Protein AF-A0A662G8R6-F1 (afdb_monomer_lite)

Structure (mmCIF, N/CA/C/O backbone):
data_AF-A0A662G8R6-F1
#
_entry.id   AF-A0A662G8R6-F1
#
loop_
_atom_site.group_PDB
_atom_site.id
_atom_site.type_symbol
_atom_site.label_atom_id
_atom_site.label_alt_id
_atom_site.label_comp_id
_atom_site.label_asym_id
_atom_site.label_entity_id
_atom_site.label_seq_id
_atom_site.pdbx_PDB_ins_code
_atom_site.Cartn_x
_atom_site.Cartn_y
_atom_site.Cartn_z
_atom_site.occupancy
_atom_site.B_iso_or_equiv
_atom_site.auth_seq_id
_atom_site.auth_comp_id
_atom_site.auth_asym_id
_atom_site.auth_atom_id
_atom_site.pdbx_PDB_model_num
ATOM 1 N N . MET A 1 1 ? -18.847 -2.011 -12.318 1.00 44.62 1 MET A N 1
ATOM 2 C CA . MET A 1 1 ? -17.411 -2.370 -12.278 1.00 44.62 1 MET A CA 1
ATOM 3 C C . MET A 1 1 ? -17.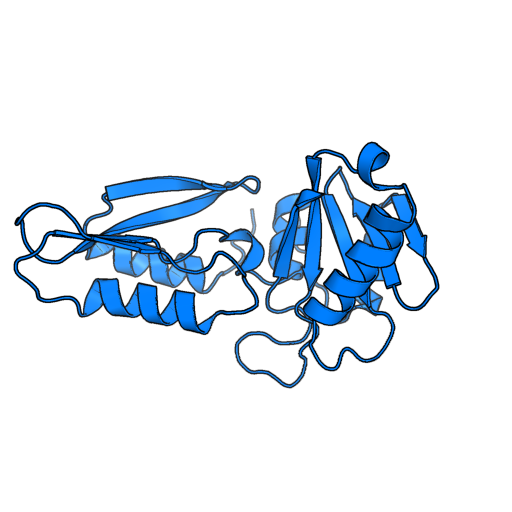310 -3.759 -11.679 1.00 44.62 1 MET A C 1
ATOM 5 O O . MET A 1 1 ? -18.047 -3.992 -10.722 1.00 44.62 1 MET A O 1
ATOM 9 N N . PRO A 1 2 ? -16.486 -4.670 -12.221 1.00 41.31 2 PRO A N 1
ATOM 10 C CA . PRO A 1 2 ? -16.250 -5.956 -11.577 1.00 41.31 2 PRO A CA 1
ATOM 11 C C . PRO A 1 2 ? -15.767 -5.682 -10.154 1.00 41.31 2 PRO A C 1
ATOM 13 O O . PRO A 1 2 ? -14.888 -4.844 -9.943 1.00 41.31 2 PRO A O 1
ATOM 16 N N . VAL A 1 3 ? -16.409 -6.306 -9.171 1.00 49.91 3 VAL A N 1
ATOM 17 C CA . VAL A 1 3 ? -15.958 -6.235 -7.785 1.00 49.91 3 VAL A CA 1
ATOM 18 C C . VAL A 1 3 ? -14.698 -7.081 -7.728 1.00 49.91 3 VAL A C 1
ATOM 20 O O . VAL A 1 3 ? -14.778 -8.301 -7.656 1.00 49.91 3 VAL A O 1
ATOM 23 N N . LEU A 1 4 ? -13.539 -6.437 -7.833 1.00 56.97 4 LEU A N 1
ATOM 24 C CA . LEU A 1 4 ? -12.289 -7.086 -7.476 1.00 56.97 4 LEU A CA 1
ATOM 25 C C . LEU A 1 4 ? -12.387 -7.443 -5.996 1.00 56.97 4 LEU A C 1
ATOM 27 O O . LEU A 1 4 ? -12.559 -6.579 -5.130 1.00 56.97 4 LEU A O 1
ATOM 31 N N . ASP A 1 5 ? -12.384 -8.741 -5.745 1.00 73.06 5 ASP A N 1
ATOM 32 C CA . ASP A 1 5 ? -12.736 -9.324 -4.468 1.00 73.06 5 ASP A CA 1
ATOM 33 C C . ASP A 1 5 ? -11.519 -9.287 -3.534 1.00 73.06 5 ASP A C 1
ATOM 35 O O . ASP A 1 5 ? -10.772 -10.251 -3.421 1.00 73.06 5 ASP A O 1
ATOM 39 N N . SER A 1 6 ? -11.274 -8.137 -2.902 1.00 83.69 6 SER A N 1
ATOM 40 C CA . SER A 1 6 ? -10.156 -7.973 -1.966 1.00 83.69 6 SER A CA 1
ATOM 41 C C . SER A 1 6 ? -10.498 -8.525 -0.584 1.00 83.69 6 SER A C 1
ATOM 43 O O . SER A 1 6 ? -11.502 -8.145 0.029 1.00 83.69 6 SER A O 1
ATOM 45 N N . GLU A 1 7 ? -9.611 -9.371 -0.062 1.00 88.19 7 GLU A N 1
ATOM 46 C CA . GLU A 1 7 ? -9.610 -9.836 1.327 1.00 88.19 7 GLU A CA 1
ATOM 47 C C . GLU A 1 7 ? -9.753 -8.678 2.319 1.00 88.19 7 GLU A C 1
ATOM 49 O O . GLU A 1 7 ? -10.586 -8.732 3.224 1.00 88.19 7 GLU A O 1
ATOM 54 N N . TYR A 1 8 ? -9.009 -7.590 2.106 1.00 89.62 8 TYR A N 1
ATOM 55 C CA . TYR A 1 8 ? -9.037 -6.429 2.986 1.00 89.62 8 TYR A CA 1
ATOM 56 C C . TYR A 1 8 ? -10.444 -5.819 3.075 1.00 89.62 8 TYR A C 1
ATOM 58 O O . TYR A 1 8 ? -10.932 -5.545 4.172 1.00 89.62 8 TYR A O 1
ATOM 66 N N . PHE A 1 9 ? -11.163 -5.683 1.952 1.00 91.06 9 PHE A N 1
ATOM 67 C CA . PHE A 1 9 ? -12.537 -5.158 1.986 1.00 91.06 9 PHE A CA 1
ATOM 68 C C . PHE A 1 9 ? -13.541 -6.120 2.582 1.00 91.06 9 PHE A C 1
ATOM 70 O O . PHE A 1 9 ? -14.472 -5.663 3.249 1.00 91.06 9 PHE A O 1
ATOM 77 N N . LYS A 1 10 ? -13.375 -7.428 2.372 1.00 92.31 10 LYS A N 1
ATOM 78 C CA . LYS A 1 10 ? -14.211 -8.421 3.054 1.00 92.31 10 LYS A CA 1
ATOM 79 C C . LYS A 1 10 ? -14.071 -8.271 4.563 1.00 92.31 10 LYS A C 1
ATOM 81 O O . LYS A 1 10 ? -15.087 -8.174 5.251 1.00 92.31 10 LYS A O 1
ATOM 86 N N . THR A 1 11 ? -12.838 -8.174 5.051 1.00 93.25 11 THR A N 1
ATOM 87 C CA . THR A 1 11 ? -12.548 -8.030 6.478 1.00 93.25 11 THR A CA 1
ATOM 88 C C . THR A 1 11 ? -13.092 -6.718 7.028 1.00 93.25 11 THR A C 1
ATOM 90 O O . THR A 1 11 ? -13.851 -6.742 7.998 1.00 93.25 11 THR A O 1
ATOM 93 N N . LEU A 1 12 ? -12.828 -5.584 6.369 1.00 94.25 12 LEU A N 1
ATOM 94 C CA . LEU A 1 12 ? -13.396 -4.295 6.777 1.00 94.25 12 LEU A CA 1
ATOM 95 C C . LEU A 1 12 ? -14.926 -4.344 6.833 1.00 94.25 12 LEU A C 1
ATOM 97 O O . LEU A 1 12 ? -15.516 -3.959 7.836 1.00 94.25 12 LEU A O 1
ATOM 101 N N . LYS A 1 13 ? -15.589 -4.900 5.815 1.00 93.62 13 LYS A N 1
ATOM 102 C CA . LYS A 1 13 ? -17.056 -5.011 5.777 1.00 93.62 13 LYS A CA 1
ATOM 103 C C . LYS A 1 13 ? -17.624 -5.835 6.935 1.00 93.62 13 LYS A C 1
ATOM 105 O O . LYS A 1 13 ? -18.759 -5.597 7.348 1.00 93.62 13 LYS A O 1
ATOM 110 N N . VAL A 1 14 ? -16.887 -6.827 7.433 1.00 94.62 14 VAL A N 1
ATOM 111 C CA . VAL A 1 14 ? -17.286 -7.607 8.613 1.00 94.62 14 VAL A CA 1
ATOM 112 C C . VAL A 1 14 ? -17.068 -6.799 9.889 1.00 94.62 14 VAL A C 1
ATOM 114 O O . VAL A 1 14 ? -17.982 -6.725 10.712 1.00 94.62 14 VAL A O 1
ATOM 117 N N . LEU A 1 15 ? -15.904 -6.166 10.041 1.00 95.44 15 LEU A N 1
ATOM 118 C CA . LEU A 1 15 ? -15.570 -5.389 11.234 1.00 95.44 15 LEU A CA 1
ATOM 119 C C . LEU A 1 15 ? -16.477 -4.167 11.395 1.00 95.44 15 LEU A C 1
ATOM 121 O O . LEU A 1 15 ? -16.995 -3.931 12.478 1.00 95.44 15 LEU A O 1
ATOM 125 N N . GLU A 1 16 ? -16.766 -3.440 10.319 1.00 95.44 16 GLU A N 1
ATOM 126 C CA . GLU A 1 16 ? -17.618 -2.241 10.336 1.00 95.44 16 GLU A CA 1
ATOM 127 C C . GLU A 1 16 ? -19.063 -2.519 10.771 1.00 95.44 16 GLU A C 1
ATOM 129 O O . GLU A 1 16 ? -19.757 -1.619 11.236 1.00 95.44 16 GLU A O 1
ATOM 134 N N . LYS A 1 17 ? -19.531 -3.766 10.650 1.00 95.06 17 LYS A N 1
ATOM 135 C CA . LYS A 1 17 ? -20.853 -4.172 11.152 1.00 95.06 17 LYS A CA 1
ATOM 136 C C . LYS A 1 17 ? -20.878 -4.404 12.660 1.00 95.06 17 LYS A C 1
ATOM 138 O O . LYS A 1 17 ? -21.960 -4.458 13.236 1.00 95.06 17 LYS A O 1
ATOM 143 N N . ARG A 1 18 ? -19.717 -4.640 13.271 1.00 94.06 18 ARG A N 1
ATOM 144 C CA . ARG A 1 18 ? -19.582 -5.101 14.661 1.00 94.06 18 ARG A CA 1
ATOM 145 C C . ARG A 1 18 ? -18.904 -4.077 15.562 1.00 94.06 18 ARG A C 1
ATOM 147 O O . ARG A 1 18 ? -19.226 -4.006 16.741 1.00 94.06 18 ARG A O 1
ATOM 154 N N . TYR A 1 19 ? -17.993 -3.286 15.009 1.00 95.25 19 TYR A N 1
ATOM 155 C CA . TYR A 1 19 ? -17.140 -2.364 15.742 1.00 95.25 19 TYR A CA 1
ATOM 156 C C . TYR A 1 19 ? -17.374 -0.929 15.286 1.00 95.25 19 TYR A C 1
ATOM 158 O O . TYR A 1 19 ? -17.710 -0.658 14.131 1.00 95.25 19 TYR A O 1
ATOM 166 N N . ARG A 1 20 ? -17.181 0.015 16.209 1.00 96.00 20 ARG A N 1
ATOM 167 C CA . ARG A 1 20 ? -17.370 1.438 15.937 1.00 96.00 20 ARG A CA 1
ATOM 168 C C . ARG A 1 20 ? -16.267 1.947 15.013 1.00 96.00 20 ARG A C 1
ATOM 170 O O . ARG A 1 20 ? -15.098 1.973 15.389 1.00 96.00 20 ARG A O 1
ATOM 177 N N . VAL A 1 21 ? -16.660 2.433 13.842 1.00 97.88 21 VAL A N 1
ATOM 178 C CA . VAL A 1 21 ? -15.791 3.226 12.969 1.00 97.88 21 VAL A CA 1
ATOM 179 C C . VAL A 1 21 ? -15.720 4.645 13.519 1.00 97.88 21 VAL A C 1
ATOM 181 O O . VAL A 1 21 ? -16.748 5.302 13.668 1.00 97.88 21 VAL A O 1
ATOM 184 N N . GLU A 1 22 ? -14.516 5.114 13.829 1.00 97.50 22 GLU A N 1
ATOM 185 C CA . GLU A 1 22 ? -14.296 6.496 14.256 1.00 97.50 22 GLU A CA 1
ATOM 186 C C . GLU A 1 22 ? -14.073 7.418 13.060 1.00 97.50 22 GLU A C 1
ATOM 188 O O . GLU A 1 22 ? -14.597 8.528 13.020 1.00 97.50 22 GLU A O 1
ATOM 193 N N . LYS A 1 23 ? -13.304 6.957 12.069 1.00 97.31 23 LYS A N 1
ATOM 194 C CA . LYS A 1 23 ? -13.002 7.736 10.869 1.00 97.31 23 LYS A CA 1
ATOM 195 C C . LYS A 1 23 ? -12.916 6.840 9.643 1.00 97.31 23 LYS A C 1
ATOM 197 O O . LYS A 1 23 ? -12.428 5.712 9.723 1.00 97.31 23 LYS A O 1
ATOM 202 N N . ARG A 1 24 ? -13.376 7.368 8.508 1.00 96.75 24 ARG A N 1
ATOM 203 C CA . ARG A 1 24 ? -13.265 6.744 7.192 1.00 96.75 24 ARG A CA 1
ATOM 204 C C . ARG A 1 24 ? -12.825 7.788 6.180 1.00 96.75 24 ARG A C 1
ATOM 206 O O . ARG A 1 24 ? -13.565 8.722 5.907 1.00 96.75 24 ARG A O 1
ATOM 213 N N . GLU A 1 25 ? -11.660 7.571 5.602 1.00 97.12 25 GLU A N 1
ATOM 214 C CA . GLU A 1 25 ? -11.114 8.374 4.514 1.00 97.12 25 GLU A CA 1
ATOM 215 C C . GLU A 1 25 ? -10.814 7.484 3.312 1.00 97.12 25 GLU A C 1
ATOM 217 O O . GLU A 1 25 ? -11.118 6.285 3.308 1.00 97.12 25 GLU A O 1
ATOM 222 N N . LYS A 1 26 ? -10.237 8.075 2.271 1.00 96.88 26 LYS A N 1
ATOM 223 C CA . LYS A 1 26 ? -9.749 7.356 1.100 1.00 96.88 26 LYS A CA 1
ATOM 224 C C . LYS A 1 26 ? -8.298 7.724 0.830 1.00 96.88 26 LYS A C 1
ATOM 226 O O . LYS A 1 26 ? -7.912 8.871 1.039 1.00 96.88 26 LYS A O 1
ATOM 231 N N . ASP A 1 27 ? -7.526 6.761 0.346 1.00 95.69 27 ASP A N 1
ATOM 232 C CA . ASP A 1 27 ? -6.223 7.032 -0.247 1.00 95.69 27 ASP A CA 1
ATOM 233 C C . ASP A 1 27 ? -6.361 7.617 -1.665 1.00 95.69 27 ASP A C 1
ATOM 235 O O . ASP A 1 27 ? -7.463 7.843 -2.180 1.00 95.69 27 ASP A O 1
ATOM 239 N N . TRP A 1 28 ? -5.220 7.848 -2.309 1.00 95.31 28 TRP A N 1
ATOM 240 C CA . TRP A 1 28 ? -5.121 8.430 -3.646 1.00 95.31 28 TRP A CA 1
ATOM 241 C C . TRP A 1 28 ? -5.791 7.583 -4.748 1.00 95.31 28 TRP A C 1
ATOM 243 O O . TRP A 1 28 ? -6.209 8.133 -5.766 1.00 95.31 28 TRP A O 1
ATOM 253 N N . LEU A 1 29 ? -5.950 6.267 -4.548 1.00 95.19 29 LEU A N 1
ATOM 254 C CA . LEU A 1 29 ? -6.635 5.353 -5.474 1.00 95.19 29 LEU A CA 1
ATOM 255 C C . LEU A 1 29 ? -8.115 5.132 -5.090 1.00 95.19 29 LEU A C 1
ATOM 257 O O . LEU A 1 29 ? -8.852 4.335 -5.696 1.00 95.19 29 LEU A O 1
ATOM 261 N N . GLY A 1 30 ? -8.588 5.859 -4.078 1.00 95.19 30 GLY A N 1
ATOM 262 C CA . GLY A 1 30 ? -9.951 5.782 -3.577 1.00 95.19 30 GLY A CA 1
ATOM 263 C C . GLY A 1 30 ? -10.214 4.557 -2.698 1.00 95.19 30 GLY A C 1
ATOM 264 O O . GLY A 1 30 ? -11.381 4.178 -2.541 1.00 95.19 30 GLY A O 1
ATOM 265 N N . LEU A 1 31 ? -9.176 3.898 -2.179 1.00 94.75 31 LEU A N 1
ATOM 266 C CA . LEU A 1 31 ? -9.296 2.768 -1.259 1.00 94.75 31 LEU A CA 1
ATOM 267 C C . LEU A 1 31 ? -9.483 3.276 0.179 1.00 94.75 31 LEU A C 1
ATOM 269 O O . LEU A 1 31 ? -8.874 4.269 0.566 1.00 94.75 31 LEU A O 1
ATOM 273 N N . PRO A 1 32 ? -10.358 2.642 0.977 1.00 95.56 32 PRO A N 1
ATOM 274 C CA . PRO A 1 32 ? -10.712 3.118 2.304 1.00 95.56 32 PRO A CA 1
ATOM 275 C C . PRO A 1 32 ? -9.546 3.031 3.294 1.00 95.56 32 PRO A C 1
ATOM 277 O O . PRO A 1 32 ? -8.959 1.969 3.483 1.00 95.56 32 PRO A O 1
ATOM 280 N N . ILE A 1 33 ? -9.309 4.140 3.990 1.00 97.31 33 ILE A N 1
ATOM 281 C CA . ILE A 1 33 ? -8.489 4.228 5.199 1.00 97.31 33 ILE A CA 1
ATOM 282 C C . ILE A 1 33 ? -9.463 4.303 6.376 1.00 97.31 33 ILE A C 1
ATOM 284 O O . ILE A 1 33 ? -10.252 5.248 6.467 1.00 97.31 33 ILE A O 1
ATOM 288 N N . VAL A 1 34 ? -9.459 3.295 7.250 1.00 97.88 34 VAL A N 1
ATOM 289 C CA . VAL A 1 34 ? -10.473 3.144 8.308 1.00 97.88 34 VAL A CA 1
ATOM 290 C C . VAL A 1 34 ? -9.817 3.094 9.679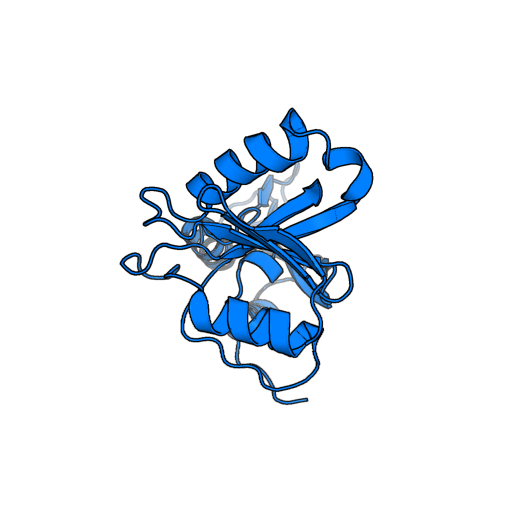 1.00 97.88 34 VAL A C 1
ATOM 292 O O . VAL A 1 34 ? -8.940 2.269 9.918 1.00 97.88 34 VAL A O 1
ATOM 295 N N . THR A 1 35 ? -10.296 3.936 10.593 1.00 98.38 35 THR A N 1
ATOM 296 C CA . THR A 1 35 ? -9.929 3.890 12.010 1.00 98.38 35 THR A CA 1
ATOM 297 C C . THR A 1 35 ? -11.101 3.355 12.819 1.00 98.38 35 THR A C 1
ATOM 299 O O . THR A 1 35 ? -12.195 3.924 12.785 1.00 98.38 35 THR A O 1
ATOM 302 N N . PHE A 1 36 ? -10.867 2.296 13.585 1.00 98.38 36 PHE A N 1
ATOM 303 C CA . PHE A 1 36 ? -11.824 1.744 14.540 1.00 98.38 36 PHE A CA 1
ATOM 304 C C . PHE A 1 36 ? -11.572 2.309 15.935 1.00 98.38 36 PHE A C 1
ATOM 306 O O . PHE A 1 36 ? -10.425 2.538 16.319 1.00 98.38 36 PHE A O 1
ATOM 313 N N . ARG A 1 37 ? -12.639 2.504 16.707 1.00 97.19 37 ARG A N 1
ATOM 314 C CA . ARG A 1 37 ? -12.567 2.789 18.141 1.00 97.19 37 ARG A CA 1
ATOM 315 C C . ARG A 1 37 ? -12.893 1.521 18.924 1.00 97.19 37 ARG A C 1
ATOM 317 O O . ARG A 1 37 ? -13.971 0.955 18.748 1.00 97.19 37 ARG A O 1
ATOM 324 N N . THR A 1 38 ? -11.988 1.136 19.815 1.00 95.69 38 THR A N 1
ATOM 325 C CA . THR A 1 38 ? -12.101 -0.017 20.717 1.00 95.69 38 THR A CA 1
ATOM 326 C C . THR A 1 38 ? -11.637 0.352 22.139 1.00 95.69 38 THR A C 1
ATOM 328 O O . THR A 1 38 ? -11.290 1.513 22.400 1.00 95.69 38 THR A O 1
ATOM 331 N N . GLY A 1 39 ? -11.682 -0.603 23.069 1.00 95.31 39 GLY A N 1
ATOM 332 C CA . GLY A 1 39 ? -11.447 -0.381 24.497 1.00 95.31 39 GLY A CA 1
ATOM 333 C C . GLY A 1 39 ? -12.531 0.480 25.155 1.00 95.31 39 GLY A C 1
ATOM 334 O O . GLY A 1 39 ? -13.666 0.582 24.677 1.00 95.31 39 GLY A O 1
ATOM 335 N N . GLY A 1 40 ? -12.181 1.112 26.271 1.00 96.12 40 GLY A N 1
ATOM 336 C CA . GLY A 1 40 ? -13.101 1.881 27.096 1.00 96.12 40 GLY A CA 1
ATOM 337 C C . GLY A 1 40 ? -13.176 3.368 26.739 1.00 96.12 40 GLY A C 1
ATOM 338 O O . GLY A 1 40 ? -13.328 3.788 25.582 1.00 96.12 40 GLY A O 1
ATOM 339 N N . ARG A 1 41 ? -13.187 4.207 27.776 1.00 96.62 41 ARG A N 1
ATOM 340 C CA . ARG A 1 41 ? -13.444 5.652 27.664 1.00 96.62 41 ARG A CA 1
ATOM 341 C C . ARG A 1 41 ? -12.380 6.518 28.321 1.00 96.62 41 ARG A C 1
ATOM 343 O O . ARG A 1 41 ? -12.482 7.732 28.164 1.00 96.62 41 ARG A O 1
ATOM 350 N N . GLU A 1 42 ? -11.396 5.940 29.010 1.00 98.25 42 GLU A N 1
ATOM 351 C CA . GLU A 1 42 ? -10.372 6.751 29.666 1.00 98.25 42 GLU A CA 1
ATOM 352 C C . GLU A 1 42 ? -9.505 7.504 28.657 1.00 98.25 42 GLU A C 1
ATOM 354 O O . GLU A 1 42 ? -9.226 7.017 27.556 1.00 98.25 42 GLU A O 1
ATOM 359 N N . GLU A 1 43 ? -9.052 8.676 29.089 1.00 97.69 43 GLU A N 1
ATOM 360 C CA . GLU A 1 43 ? -8.136 9.558 28.375 1.00 97.69 43 GLU A CA 1
ATOM 361 C C . GLU A 1 43 ? -6.735 9.529 29.020 1.00 97.69 43 GLU A C 1
ATOM 363 O O . GLU A 1 43 ? -6.606 9.173 30.195 1.00 97.69 43 GLU A O 1
ATOM 368 N N . PRO A 1 44 ? -5.676 9.942 28.298 1.00 97.06 44 PRO A N 1
ATOM 369 C CA . PRO A 1 44 ? -5.652 10.232 26.857 1.00 97.06 44 PRO A CA 1
ATOM 370 C C . PRO A 1 44 ? -5.798 8.954 26.018 1.00 97.06 44 PRO A C 1
ATOM 372 O O . PRO A 1 44 ? -5.498 7.872 26.525 1.00 97.06 44 PRO A O 1
ATOM 375 N N . PRO A 1 45 ? -6.224 9.037 24.747 1.00 97.88 45 PRO A N 1
ATOM 376 C CA . PRO A 1 45 ? -6.415 7.852 23.931 1.00 97.88 45 PRO A CA 1
ATOM 377 C C . PRO A 1 45 ? -5.075 7.323 23.409 1.00 97.88 45 PRO A C 1
ATOM 379 O O . PRO A 1 45 ? -4.112 8.074 23.255 1.00 97.88 45 PRO A O 1
ATOM 382 N N . VAL A 1 46 ? -5.035 6.036 23.066 1.00 98.00 46 VAL A N 1
ATOM 383 C CA . VAL A 1 46 ? -3.894 5.409 22.381 1.00 98.00 46 VAL A CA 1
ATOM 384 C C . VAL A 1 46 ? -4.243 5.192 20.913 1.00 98.00 46 VAL A C 1
ATOM 386 O O . VAL A 1 46 ? -5.309 4.665 20.608 1.00 98.00 46 VAL A O 1
ATOM 389 N N . LEU A 1 47 ? -3.348 5.574 19.999 1.00 97.88 47 LEU A N 1
ATOM 390 C CA . LEU A 1 47 ? -3.453 5.243 18.577 1.00 97.88 47 LEU A CA 1
ATOM 391 C C . LEU A 1 47 ? -2.469 4.123 18.235 1.00 97.88 47 LEU A C 1
ATOM 393 O O . LEU A 1 47 ? -1.263 4.282 18.407 1.00 97.88 47 LEU A O 1
ATOM 397 N N . ILE A 1 48 ? -2.988 3.028 17.689 1.00 98.00 48 ILE A N 1
ATOM 398 C CA . ILE A 1 48 ? -2.209 1.946 17.090 1.00 98.00 48 ILE A CA 1
ATOM 399 C C . ILE A 1 48 ? -2.408 2.030 15.580 1.00 98.00 48 ILE A C 1
ATOM 401 O O . ILE A 1 48 ? -3.525 1.878 15.086 1.00 98.00 48 ILE A O 1
ATOM 405 N N . ALA A 1 49 ? -1.332 2.293 14.842 1.00 97.69 49 ALA A N 1
ATOM 406 C CA . ALA A 1 49 ? -1.365 2.406 13.389 1.00 97.69 49 ALA A CA 1
ATOM 407 C C . ALA A 1 49 ? -0.409 1.401 12.743 1.00 97.69 49 ALA A C 1
ATOM 409 O O . ALA A 1 49 ? 0.747 1.292 13.149 1.00 97.69 49 ALA A O 1
ATOM 410 N N . ALA A 1 50 ? -0.881 0.712 11.708 1.00 97.94 50 ALA A N 1
ATOM 411 C CA . ALA A 1 50 ? -0.122 -0.291 10.969 1.00 97.94 50 ALA A CA 1
ATOM 412 C C . ALA A 1 50 ? -0.232 -0.084 9.448 1.00 97.94 50 ALA A C 1
ATOM 414 O O . ALA A 1 50 ? -0.861 0.867 8.974 1.00 97.94 50 ALA A O 1
ATOM 415 N N . GLY A 1 51 ? 0.460 -0.931 8.682 1.00 96.25 51 GLY A N 1
ATOM 416 C CA . GLY A 1 51 ? 0.346 -0.982 7.223 1.00 96.25 51 GLY A CA 1
ATOM 417 C C . GLY A 1 51 ? 0.729 0.309 6.511 1.00 96.25 51 GLY A C 1
ATOM 418 O O . GLY A 1 51 ? -0.017 0.752 5.647 1.00 96.25 51 GLY A O 1
ATOM 419 N N . ALA A 1 52 ? 1.834 0.955 6.899 1.00 95.31 52 ALA A N 1
ATOM 420 C CA . ALA A 1 52 ? 2.448 1.976 6.034 1.00 95.31 52 ALA A CA 1
ATOM 421 C C . ALA A 1 52 ? 3.217 1.357 4.867 1.00 95.31 52 ALA A C 1
ATOM 423 O O . ALA A 1 52 ? 3.428 2.021 3.861 1.00 95.31 52 ALA A O 1
ATOM 424 N N . VAL A 1 53 ? 3.636 0.103 5.025 1.00 94.12 53 VAL A N 1
ATOM 425 C CA . VAL A 1 53 ? 4.364 -0.662 4.025 1.00 94.12 53 VAL A CA 1
ATOM 426 C C . VAL A 1 53 ? 3.545 -1.913 3.733 1.00 94.12 53 VAL A C 1
ATOM 428 O O . VAL A 1 53 ? 3.322 -2.737 4.619 1.00 94.12 53 VAL A O 1
ATOM 431 N N . GLY A 1 54 ? 3.058 -2.044 2.499 1.00 92.44 54 GLY A N 1
ATOM 432 C CA . GLY A 1 54 ? 2.190 -3.154 2.105 1.00 92.44 54 GLY A CA 1
ATOM 433 C C . GLY A 1 54 ? 2.874 -4.519 2.138 1.00 92.44 54 GLY A C 1
ATOM 434 O O . GLY A 1 54 ? 2.214 -5.533 2.366 1.00 92.44 54 GLY A O 1
ATOM 435 N N . THR A 1 55 ? 4.199 -4.549 1.975 1.00 94.00 55 THR A N 1
ATOM 436 C CA . THR A 1 55 ? 5.024 -5.767 2.023 1.00 94.00 55 THR A CA 1
ATOM 437 C C . THR A 1 55 ? 5.237 -6.309 3.440 1.00 94.00 55 THR A C 1
ATOM 439 O O . THR A 1 55 ? 5.837 -7.367 3.596 1.00 94.00 55 THR A O 1
ATOM 442 N N . GLU A 1 56 ? 4.716 -5.632 4.469 1.00 93.88 56 GLU A N 1
ATOM 443 C CA . GLU A 1 56 ? 4.751 -6.057 5.875 1.00 93.88 56 GLU A CA 1
ATOM 444 C C . GLU A 1 56 ? 3.332 -6.390 6.388 1.00 93.88 56 GLU A C 1
ATOM 446 O O . GLU A 1 56 ? 2.801 -5.735 7.296 1.00 93.88 56 GLU A O 1
ATOM 451 N N . PRO A 1 57 ? 2.658 -7.411 5.822 1.00 93.94 57 PRO A N 1
ATOM 452 C CA . PRO A 1 57 ? 1.235 -7.634 6.060 1.00 93.94 57 PRO A CA 1
ATOM 453 C C . PRO A 1 57 ? 0.914 -8.062 7.497 1.00 93.94 57 PRO A C 1
ATOM 455 O O . PRO A 1 57 ? -0.196 -7.827 7.973 1.00 93.94 57 PRO A O 1
ATOM 458 N N . ALA A 1 58 ? 1.882 -8.639 8.218 1.00 94.81 58 ALA A N 1
ATOM 459 C CA . ALA A 1 58 ? 1.712 -9.083 9.600 1.00 94.81 58 ALA A CA 1
ATOM 460 C C . ALA A 1 58 ? 1.216 -7.958 10.524 1.00 94.81 58 ALA A C 1
ATOM 462 O O . ALA A 1 58 ? 0.343 -8.189 11.359 1.00 94.81 58 ALA A O 1
ATOM 463 N N . GLY A 1 59 ? 1.708 -6.727 10.338 1.00 95.75 59 GLY A N 1
ATOM 464 C CA . GLY A 1 59 ? 1.256 -5.577 11.121 1.00 95.75 59 GLY A CA 1
ATOM 465 C C . GLY A 1 59 ? -0.206 -5.217 10.850 1.00 95.75 59 GLY A C 1
ATOM 466 O O . GLY A 1 59 ? -0.937 -4.874 11.778 1.00 95.75 59 GLY A O 1
ATOM 467 N N . VAL A 1 60 ? -0.653 -5.334 9.595 1.00 96.31 60 VAL A N 1
ATOM 468 C CA . VAL A 1 60 ? -2.052 -5.086 9.211 1.00 96.31 60 VAL A CA 1
ATOM 469 C C . VAL A 1 60 ? -2.964 -6.119 9.860 1.00 96.31 60 VAL A C 1
ATOM 471 O O . VAL A 1 60 ? -3.961 -5.752 10.478 1.00 96.31 60 VAL A O 1
ATOM 474 N N . TYR A 1 61 ? -2.604 -7.401 9.781 1.00 95.56 61 TYR A N 1
ATOM 475 C CA . TYR A 1 61 ? -3.380 -8.477 10.397 1.00 95.56 61 TYR A CA 1
ATOM 476 C C . TYR A 1 61 ? -3.425 -8.372 11.920 1.00 95.56 61 TYR A C 1
ATOM 478 O O . TYR A 1 61 ? -4.505 -8.470 12.495 1.00 95.56 61 TYR A O 1
ATOM 486 N N . ALA A 1 62 ? -2.296 -8.081 12.570 1.00 96.56 62 ALA A N 1
ATOM 487 C CA . ALA A 1 62 ? -2.258 -7.853 14.012 1.00 96.56 62 ALA A CA 1
ATOM 488 C C . ALA A 1 62 ? -3.153 -6.673 14.423 1.00 96.56 62 ALA A C 1
ATOM 490 O O . ALA A 1 62 ? -3.887 -6.764 15.402 1.00 96.56 62 ALA A O 1
ATOM 491 N N . ALA A 1 63 ? -3.154 -5.580 13.657 1.00 97.44 63 ALA A N 1
ATOM 492 C CA . ALA A 1 63 ? -4.040 -4.453 13.923 1.00 97.44 63 ALA A CA 1
ATOM 493 C C . ALA A 1 63 ? -5.522 -4.809 13.711 1.00 97.44 63 ALA A C 1
ATOM 495 O O . ALA A 1 63 ? -6.361 -4.412 14.515 1.00 97.44 63 ALA A O 1
ATOM 496 N N . LEU A 1 64 ? -5.866 -5.581 12.676 1.00 96.38 64 LEU A N 1
ATOM 497 C CA . LEU A 1 64 ? -7.234 -6.082 12.483 1.00 96.38 64 LEU A CA 1
ATOM 498 C C . LEU A 1 64 ? -7.674 -6.987 13.645 1.00 96.38 64 LEU A C 1
ATOM 500 O O . LEU A 1 64 ? -8.807 -6.864 14.106 1.00 96.38 64 LEU A O 1
ATOM 504 N N . GLU A 1 65 ? -6.779 -7.831 14.161 1.00 96.06 65 GLU A N 1
ATOM 505 C CA . GLU A 1 65 ? -7.033 -8.675 15.335 1.00 96.06 65 GLU A CA 1
ATOM 506 C C . GLU A 1 65 ? -7.249 -7.841 16.604 1.00 96.06 65 GLU A C 1
ATOM 508 O O . GLU A 1 65 ? -8.192 -8.080 17.359 1.00 96.06 65 GLU A O 1
ATOM 513 N N . LEU A 1 66 ? -6.445 -6.793 16.810 1.00 96.38 66 LEU A N 1
ATOM 514 C CA . LEU A 1 66 ? -6.591 -5.883 17.950 1.00 96.38 66 LEU A CA 1
ATOM 515 C C . LEU A 1 66 ? -7.965 -5.207 17.993 1.00 96.38 66 LEU A C 1
ATOM 517 O O . LEU A 1 66 ? -8.506 -5.000 19.077 1.00 96.38 66 LEU A O 1
ATOM 521 N N . VAL A 1 67 ? -8.577 -4.904 16.843 1.00 96.88 67 VAL A N 1
ATOM 522 C CA . VAL A 1 67 ? -9.958 -4.383 16.814 1.00 96.88 67 VAL A CA 1
ATOM 523 C C . VAL A 1 67 ? -10.920 -5.335 17.529 1.00 96.88 67 VAL A C 1
ATOM 525 O O . VAL A 1 67 ? -11.847 -4.872 18.193 1.00 96.88 67 VAL A O 1
ATOM 528 N N . MET A 1 68 ? -10.690 -6.645 17.419 1.00 94.75 68 MET A N 1
ATOM 529 C CA . MET A 1 68 ? -11.566 -7.681 17.960 1.00 94.75 68 MET A CA 1
ATOM 530 C C . MET A 1 68 ? -11.263 -8.051 19.411 1.00 94.75 68 MET A C 1
ATOM 532 O O . MET A 1 68 ? -12.186 -8.440 20.123 1.00 94.75 68 MET A O 1
ATOM 536 N N . GLN A 1 69 ? -10.000 -7.946 19.829 1.00 94.94 69 GLN A N 1
ATOM 537 C CA . GLN A 1 69 ? -9.527 -8.497 21.103 1.00 94.94 69 GLN A CA 1
ATOM 538 C C . GLN A 1 69 ? -9.235 -7.463 22.196 1.00 94.94 69 GLN A C 1
ATOM 540 O O . GLN A 1 69 ? -9.085 -7.848 23.353 1.00 94.94 69 GLN A O 1
ATOM 545 N N . VAL A 1 70 ? -9.104 -6.173 21.867 1.00 93.50 70 VAL A N 1
ATOM 546 C CA . VAL A 1 70 ? -8.740 -5.160 22.872 1.00 93.50 70 VAL A CA 1
ATOM 547 C C . VAL A 1 70 ? -9.844 -5.011 23.924 1.00 93.50 70 VAL A C 1
ATOM 549 O O . VAL A 1 70 ? -10.929 -4.509 23.633 1.00 93.50 70 VAL A O 1
ATOM 552 N N . ASP A 1 71 ? -9.507 -5.377 25.159 1.00 93.81 71 ASP A N 1
ATOM 553 C CA . ASP A 1 71 ? -10.336 -5.224 26.355 1.00 93.81 71 ASP A CA 1
ATOM 554 C C . ASP A 1 71 ? -9.543 -4.481 27.441 1.00 93.81 71 ASP A C 1
ATOM 556 O O . ASP A 1 71 ? -8.804 -5.066 28.230 1.00 93.81 71 ASP A O 1
ATOM 560 N N . VAL A 1 72 ? -9.613 -3.149 27.401 1.00 96.50 72 VAL A N 1
ATOM 561 C CA . VAL A 1 72 ? -8.936 -2.243 28.341 1.00 96.50 72 VAL A CA 1
ATOM 562 C C . VAL A 1 72 ? -9.833 -1.040 28.630 1.00 96.50 72 VAL A C 1
ATOM 564 O O . VAL A 1 72 ? -10.593 -0.614 27.762 1.00 96.50 72 VAL A O 1
ATOM 567 N N . GLU A 1 73 ? -9.717 -0.424 29.810 1.00 97.75 73 GLU A N 1
ATOM 568 C CA . GLU A 1 73 ? -10.507 0.773 30.173 1.00 97.75 73 GLU A CA 1
ATOM 569 C C . GLU A 1 73 ? -10.123 2.016 29.347 1.00 97.75 73 GLU A C 1
ATOM 571 O O . GLU A 1 73 ? -10.934 2.922 29.110 1.00 97.75 73 GLU A O 1
ATOM 576 N N . ARG A 1 74 ? -8.885 2.029 28.848 1.00 97.81 74 ARG A N 1
ATOM 577 C CA . ARG A 1 74 ? -8.330 3.072 27.988 1.00 97.81 74 ARG A CA 1
ATOM 578 C C . ARG A 1 74 ? -9.036 3.134 26.639 1.00 97.81 74 ARG A C 1
ATOM 580 O O . ARG A 1 74 ? -9.305 2.108 26.021 1.00 97.81 74 ARG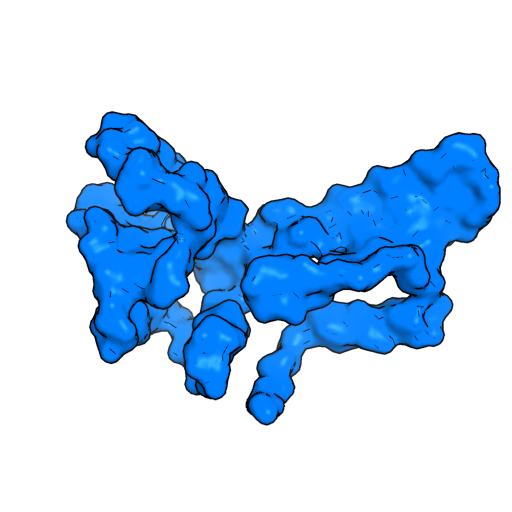 A O 1
ATOM 587 N N . LYS A 1 75 ? -9.303 4.342 26.136 1.00 98.00 75 LYS A N 1
ATOM 588 C CA . LYS A 1 75 ? -9.780 4.512 24.758 1.00 98.00 75 LYS A CA 1
ATOM 589 C C . LYS A 1 75 ? -8.659 4.177 23.771 1.00 98.00 75 LYS A C 1
ATOM 591 O O . LYS A 1 75 ? -7.580 4.767 23.847 1.00 98.00 75 LYS A O 1
ATOM 596 N N . VAL A 1 76 ? -8.929 3.291 22.812 1.00 98.31 76 VAL A N 1
ATOM 597 C CA . VAL A 1 76 ? -7.960 2.893 21.780 1.00 98.31 76 VAL A CA 1
ATOM 598 C C . VAL A 1 76 ? -8.528 3.144 20.385 1.00 98.31 76 VAL A C 1
ATOM 600 O O . VAL A 1 76 ? -9.661 2.776 20.075 1.00 98.31 76 VAL A O 1
ATOM 603 N N . TYR A 1 77 ? -7.722 3.760 19.529 1.00 98.44 77 TYR A N 1
ATOM 604 C CA . TYR A 1 77 ? -7.965 3.871 18.099 1.00 98.44 77 TYR A CA 1
ATOM 605 C C . TYR A 1 77 ? -7.033 2.926 17.356 1.00 98.44 77 TYR A C 1
ATOM 607 O O . TYR A 1 77 ? -5.826 2.932 17.590 1.00 98.44 77 TYR A O 1
ATOM 615 N N . VAL A 1 78 ? -7.583 2.139 16.438 1.00 98.50 78 VAL A N 1
ATOM 616 C CA . VAL A 1 78 ? -6.812 1.203 15.621 1.00 98.50 78 VAL A CA 1
ATOM 617 C C . VAL A 1 78 ? -6.992 1.561 14.155 1.00 98.50 78 VAL A C 1
ATOM 619 O O . VAL A 1 78 ? -8.114 1.566 13.649 1.00 98.50 78 VAL A O 1
ATOM 622 N N . LEU A 1 79 ? -5.885 1.873 13.485 1.00 98.31 79 LEU A N 1
ATOM 623 C CA . LEU A 1 79 ? -5.795 2.153 12.055 1.00 98.31 79 LEU A CA 1
ATOM 624 C C . LEU A 1 79 ? -5.020 1.008 11.381 1.00 98.31 79 LEU A C 1
ATOM 626 O O . LEU A 1 79 ? -3.786 1.023 11.407 1.00 98.31 79 LEU A O 1
ATOM 630 N N . PRO A 1 80 ? -5.703 0.001 10.801 1.00 97.69 80 PRO A N 1
ATOM 631 C CA . PRO A 1 80 ? -5.027 -1.224 10.382 1.00 97.69 80 PRO A CA 1
ATOM 632 C C . PRO A 1 80 ? -4.127 -1.068 9.156 1.00 97.69 80 PRO A C 1
ATOM 634 O O . PRO A 1 80 ? -3.094 -1.722 9.080 1.00 97.69 80 PRO A O 1
ATOM 637 N N . ALA A 1 81 ? -4.498 -0.205 8.208 1.00 96.88 81 ALA A N 1
ATOM 638 C CA . ALA A 1 81 ? -3.688 0.075 7.026 1.00 96.88 81 ALA A CA 1
ATOM 639 C C . ALA A 1 81 ? -3.653 1.580 6.751 1.00 96.88 81 ALA A C 1
ATOM 641 O O . ALA A 1 81 ? -4.690 2.203 6.513 1.00 96.88 81 ALA A O 1
ATOM 642 N N . ARG A 1 82 ? -2.448 2.155 6.797 1.00 96.44 82 ARG A N 1
ATOM 643 C CA . ARG A 1 82 ? -2.170 3.540 6.389 1.00 96.44 82 ARG A CA 1
ATOM 644 C C . ARG A 1 82 ? -2.042 3.676 4.872 1.00 96.44 82 ARG A C 1
ATOM 646 O O . ARG A 1 82 ? -2.423 4.709 4.337 1.00 96.44 82 ARG A O 1
ATOM 653 N N . ASP A 1 83 ? -1.552 2.635 4.207 1.00 96.81 83 ASP A N 1
ATOM 654 C CA . ASP A 1 83 ? -1.453 2.518 2.755 1.00 96.81 83 ASP A CA 1
ATOM 655 C C . ASP A 1 83 ? -2.246 1.292 2.264 1.00 96.81 83 ASP A C 1
ATOM 657 O O . ASP A 1 83 ? -1.685 0.212 2.046 1.00 96.81 83 ASP A O 1
ATOM 661 N N . PRO A 1 84 ? -3.578 1.415 2.119 1.00 96.06 84 PRO A N 1
ATOM 662 C CA . PRO A 1 84 ? -4.378 0.322 1.598 1.00 96.06 84 PRO A CA 1
ATOM 663 C C . PRO A 1 84 ? -4.019 -0.005 0.145 1.00 96.06 84 PRO A C 1
ATOM 665 O O . PRO A 1 84 ? -4.149 -1.167 -0.216 1.00 96.06 84 PRO A O 1
ATOM 668 N N . THR A 1 85 ? -3.529 0.933 -0.677 1.00 96.56 85 THR A N 1
ATOM 669 C CA . THR 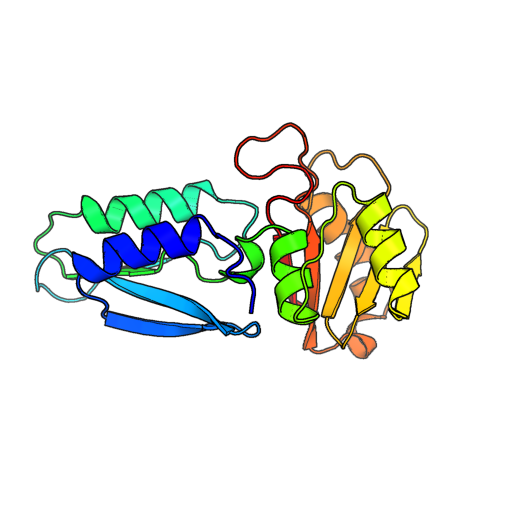A 1 85 ? -3.038 0.606 -2.030 1.00 96.56 85 THR A CA 1
ATOM 670 C C . THR A 1 85 ? -1.851 -0.351 -1.981 1.00 96.56 85 THR A C 1
ATOM 672 O O . THR A 1 85 ? -1.891 -1.379 -2.655 1.00 96.56 85 THR A O 1
ATOM 675 N N . GLY A 1 86 ? -0.864 -0.085 -1.122 1.00 96.38 86 GLY A N 1
ATOM 676 C CA . GLY A 1 86 ? 0.273 -0.980 -0.885 1.00 96.38 86 GLY A CA 1
ATOM 677 C C . GLY A 1 86 ? -0.134 -2.398 -0.470 1.00 96.38 86 GLY A C 1
ATOM 678 O O . GLY A 1 86 ? 0.502 -3.388 -0.830 1.00 96.38 86 GLY A O 1
ATOM 679 N N . PHE A 1 87 ? -1.227 -2.521 0.284 1.00 96.12 87 PHE A N 1
ATOM 680 C CA . PHE A 1 87 ? -1.707 -3.806 0.798 1.00 96.12 87 PHE A CA 1
ATOM 681 C C . PHE A 1 87 ? -2.449 -4.673 -0.239 1.00 96.12 87 PHE A C 1
ATOM 683 O O . PHE A 1 87 ? -2.834 -5.799 0.070 1.00 96.12 87 PHE A O 1
ATOM 690 N N . HIS A 1 88 ? -2.662 -4.184 -1.463 1.00 95.62 88 HIS A N 1
ATOM 691 C CA . HIS A 1 88 ? -3.257 -4.967 -2.549 1.00 95.62 88 HIS A CA 1
ATOM 692 C C . HIS A 1 88 ? -2.198 -5.474 -3.529 1.00 95.62 88 HIS A C 1
ATOM 694 O O . HIS A 1 88 ? -1.089 -4.947 -3.611 1.00 95.62 88 HIS A O 1
ATOM 700 N N . ASP A 1 89 ? -2.565 -6.503 -4.290 1.00 94.50 89 ASP A N 1
ATOM 701 C CA . ASP A 1 89 ? -1.717 -7.020 -5.354 1.00 94.50 89 ASP A CA 1
ATOM 702 C C . ASP A 1 89 ? -1.672 -6.081 -6.575 1.00 94.50 89 ASP A C 1
ATOM 704 O O . ASP A 1 89 ? -2.528 -5.209 -6.779 1.00 94.50 89 ASP A O 1
ATOM 708 N N . VAL A 1 90 ? -0.655 -6.282 -7.411 1.00 96.12 90 VAL A N 1
ATOM 709 C CA . VAL A 1 90 ? -0.409 -5.487 -8.625 1.00 96.12 90 VAL A CA 1
ATOM 710 C C . VAL A 1 90 ? -1.602 -5.520 -9.587 1.00 96.12 90 VAL A C 1
ATOM 712 O O . VAL A 1 90 ? -1.964 -4.486 -10.157 1.00 96.12 90 VAL A O 1
ATOM 715 N N . SER A 1 91 ? -2.240 -6.683 -9.753 1.00 95.69 91 SER A N 1
ATOM 716 C CA . SER A 1 91 ? -3.381 -6.854 -10.662 1.00 95.69 91 SER A CA 1
ATOM 717 C C . SER A 1 91 ? -4.573 -6.023 -10.196 1.00 95.69 91 SER A C 1
ATOM 719 O O . SER A 1 91 ? -5.193 -5.317 -10.995 1.00 95.69 91 SER A O 1
ATOM 721 N N . TYR A 1 92 ? -4.857 -6.035 -8.894 1.00 95.25 92 TYR A N 1
ATOM 722 C CA . TYR A 1 92 ? -5.903 -5.240 -8.271 1.00 95.25 92 TYR A CA 1
ATOM 723 C C . TYR A 1 92 ? -5.668 -3.743 -8.498 1.00 95.25 92 TYR A C 1
ATOM 725 O O . TYR A 1 92 ? -6.572 -3.030 -8.946 1.00 95.25 92 TYR A O 1
ATOM 733 N N . VAL A 1 93 ? -4.456 -3.256 -8.218 1.00 96.12 93 VAL A N 1
ATOM 734 C CA . VAL A 1 93 ? -4.124 -1.829 -8.347 1.00 96.12 93 VAL A CA 1
ATOM 735 C C . VAL A 1 93 ? -4.227 -1.362 -9.796 1.00 96.12 93 VAL A C 1
ATOM 737 O O . VAL A 1 93 ? -4.904 -0.368 -10.071 1.00 96.12 93 VAL A O 1
ATOM 740 N N . LEU A 1 94 ? -3.660 -2.113 -10.741 1.00 96.88 94 LEU A N 1
ATOM 741 C CA . LEU A 1 94 ? -3.756 -1.786 -12.164 1.00 96.88 94 LEU A CA 1
ATOM 742 C C . LEU A 1 94 ? -5.195 -1.831 -12.671 1.00 96.88 94 LEU A C 1
ATOM 744 O O . LEU A 1 94 ? -5.621 -0.912 -13.369 1.00 96.88 94 LEU A O 1
ATOM 748 N N . SER A 1 95 ? -5.974 -2.833 -12.264 1.00 95.62 95 SER A N 1
ATOM 749 C CA . SER A 1 95 ? -7.392 -2.928 -12.619 1.00 95.62 95 SER A CA 1
ATOM 750 C C . SER A 1 95 ? -8.180 -1.703 -12.151 1.00 95.62 95 SER A C 1
ATOM 752 O O . SER A 1 95 ? -9.031 -1.166 -12.865 1.00 95.62 95 SER A O 1
ATOM 754 N N . ARG A 1 96 ? -7.869 -1.189 -10.954 1.00 94.69 96 ARG A N 1
ATOM 755 C CA . ARG A 1 96 ? -8.472 0.040 -10.418 1.00 94.69 96 ARG A CA 1
ATOM 756 C C . ARG A 1 96 ? -8.032 1.285 -11.182 1.00 94.69 96 ARG A C 1
ATOM 758 O O . ARG A 1 96 ? -8.887 2.109 -11.511 1.00 94.69 96 ARG A O 1
ATOM 765 N N . MET A 1 97 ? -6.742 1.416 -11.487 1.00 95.75 97 MET A N 1
ATOM 766 C CA . MET A 1 97 ? -6.193 2.549 -12.243 1.00 95.75 97 MET A CA 1
ATOM 767 C C . MET A 1 97 ? -6.704 2.600 -13.691 1.00 95.75 97 MET A C 1
ATOM 769 O O . MET A 1 97 ? -6.951 3.678 -14.241 1.00 95.75 97 MET A O 1
ATOM 773 N N . LEU A 1 98 ? -6.873 1.437 -14.321 1.00 95.25 98 LEU A N 1
ATOM 774 C CA . LEU A 1 98 ? -7.292 1.303 -15.716 1.00 95.25 98 LEU A CA 1
ATOM 775 C C . LEU A 1 98 ? -8.812 1.160 -15.880 1.00 95.25 98 LEU A C 1
ATOM 777 O O . LEU A 1 98 ? -9.320 1.411 -16.969 1.00 95.25 98 LEU A O 1
ATOM 781 N N . ARG A 1 99 ? -9.544 0.885 -14.791 1.00 93.81 99 ARG A N 1
ATOM 782 C CA . ARG A 1 99 ? -11.003 0.656 -14.757 1.00 93.81 99 ARG A CA 1
ATOM 783 C C . ARG A 1 99 ? -11.449 -0.532 -15.617 1.00 93.81 99 ARG A C 1
ATOM 785 O O . ARG A 1 99 ? -12.528 -0.509 -16.206 1.00 93.81 99 ARG A O 1
ATOM 792 N N . GLU A 1 100 ? -10.646 -1.582 -15.629 1.00 93.94 100 GLU A N 1
ATOM 793 C CA . GLU A 1 100 ? -10.854 -2.823 -16.383 1.00 93.94 100 GLU A CA 1
ATOM 794 C C . GLU A 1 100 ? -10.321 -4.015 -15.570 1.00 93.94 100 GLU A C 1
ATOM 796 O O . GLU A 1 100 ? -9.666 -3.807 -14.554 1.00 93.94 100 GLU A O 1
ATOM 801 N N . ASP A 1 101 ? -10.616 -5.250 -15.980 1.00 93.19 101 ASP A N 1
ATOM 802 C CA . ASP A 1 101 ? -10.050 -6.447 -15.340 1.00 93.19 101 ASP A CA 1
ATOM 803 C C . ASP A 1 101 ? -8.647 -6.716 -15.906 1.00 93.19 101 ASP A C 1
ATOM 805 O O . ASP A 1 101 ? -8.500 -7.078 -17.075 1.00 93.19 101 ASP A O 1
ATOM 809 N N . VAL A 1 102 ? -7.621 -6.493 -15.087 1.00 94.62 102 VAL A N 1
ATOM 810 C CA . VAL A 1 102 ? -6.207 -6.678 -15.424 1.00 94.62 102 VAL A CA 1
ATOM 811 C C . VAL A 1 102 ? -5.663 -7.847 -14.625 1.00 94.62 102 VAL A C 1
ATOM 813 O O . VAL A 1 102 ? -5.832 -7.908 -13.409 1.00 94.62 102 VAL A O 1
ATOM 816 N N . ARG A 1 103 ? -4.938 -8.740 -15.299 1.00 94.31 103 ARG A N 1
ATOM 817 C CA . ARG A 1 103 ? -4.217 -9.837 -14.655 1.00 94.31 103 ARG A CA 1
ATOM 818 C C . ARG A 1 103 ? -2.751 -9.790 -15.030 1.00 94.31 103 ARG A C 1
ATOM 820 O O . ARG A 1 103 ? -2.412 -9.716 -16.207 1.00 94.31 103 ARG A O 1
ATOM 827 N N . VAL A 1 104 ? -1.910 -9.855 -14.012 1.00 94.38 104 VAL A N 1
ATOM 828 C CA . VAL A 1 104 ? -0.456 -9.872 -14.112 1.00 94.38 104 VAL A CA 1
ATOM 829 C C . VAL A 1 104 ? 0.036 -11.041 -13.266 1.00 94.38 104 VAL A C 1
ATOM 831 O O . VAL A 1 104 ? -0.267 -11.098 -12.073 1.00 94.38 104 VAL A O 1
ATOM 834 N N . SER A 1 105 ? 0.759 -11.981 -13.881 1.00 91.50 105 SER A N 1
ATOM 835 C CA . SER A 1 105 ? 1.266 -13.201 -13.225 1.00 91.50 105 SER A CA 1
ATOM 836 C C . SER A 1 105 ? 2.777 -13.224 -13.000 1.00 91.50 105 SER A C 1
ATOM 838 O O . SER A 1 105 ? 3.243 -14.030 -12.202 1.00 91.50 105 SER A O 1
ATOM 840 N N . SER A 1 106 ? 3.523 -12.312 -13.626 1.00 94.25 106 SER A N 1
ATOM 841 C CA . SER A 1 106 ? 4.961 -12.133 -13.418 1.00 94.25 106 SER A CA 1
ATOM 842 C C . SER A 1 106 ? 5.401 -10.677 -13.609 1.00 94.25 106 SER A C 1
ATOM 844 O O . SER A 1 106 ? 4.681 -9.867 -14.202 1.00 94.25 106 SER A O 1
ATOM 846 N N . LEU A 1 107 ? 6.628 -10.346 -13.193 1.00 95.06 107 LEU A N 1
ATOM 847 C CA . LEU A 1 107 ? 7.257 -9.052 -13.510 1.00 95.06 107 LEU A CA 1
ATOM 848 C C . LEU A 1 107 ? 7.392 -8.816 -15.026 1.00 95.06 107 LEU A C 1
ATOM 850 O O . LEU A 1 107 ? 7.292 -7.682 -15.496 1.00 95.06 107 LEU A O 1
ATOM 854 N N . GLN A 1 108 ? 7.575 -9.879 -15.815 1.00 94.94 108 GLN A N 1
ATOM 855 C CA . GLN A 1 108 ? 7.625 -9.781 -17.274 1.00 94.94 108 GLN A CA 1
ATOM 856 C C . GLN A 1 108 ? 6.256 -9.416 -17.866 1.00 94.94 108 GLN A C 1
ATOM 858 O O . GLN A 1 108 ? 6.182 -8.591 -18.783 1.00 94.94 108 GLN A O 1
ATOM 863 N N . ASP A 1 109 ? 5.174 -9.979 -17.321 1.00 96.25 109 ASP A N 1
ATOM 864 C CA . ASP A 1 109 ? 3.809 -9.596 -17.693 1.00 96.25 109 ASP A CA 1
ATOM 865 C C . ASP A 1 109 ? 3.539 -8.141 -17.310 1.00 96.25 109 ASP A C 1
ATOM 867 O O . ASP A 1 109 ? 2.969 -7.398 -18.108 1.00 96.25 109 ASP A O 1
ATOM 871 N N . LEU A 1 110 ? 3.996 -7.716 -16.124 1.00 97.50 110 LEU A N 1
ATOM 872 C CA . LEU A 1 110 ? 3.871 -6.333 -15.664 1.00 97.50 110 LEU A CA 1
ATOM 873 C C . LEU A 1 110 ? 4.540 -5.386 -16.659 1.00 97.50 110 LEU A C 1
ATOM 875 O O . LEU A 1 110 ? 3.902 -4.452 -17.142 1.00 97.50 110 LEU A O 1
ATOM 879 N N . ARG A 1 111 ? 5.798 -5.660 -17.021 1.00 97.38 111 ARG A N 1
ATOM 880 C CA . ARG A 1 111 ? 6.544 -4.878 -18.015 1.00 97.38 111 ARG A CA 1
ATOM 881 C C . ARG A 1 111 ? 5.806 -4.809 -19.345 1.00 97.38 111 ARG A C 1
ATOM 883 O O . ARG A 1 111 ? 5.576 -3.723 -19.868 1.00 97.38 111 ARG A O 1
ATOM 890 N N . SER A 1 112 ? 5.421 -5.965 -19.880 1.00 97.44 112 SER A N 1
ATOM 891 C CA . SER A 1 112 ? 4.761 -6.070 -21.186 1.00 97.44 112 SER A CA 1
ATOM 892 C C . SER A 1 112 ? 3.448 -5.293 -21.202 1.00 97.44 112 SER A C 1
ATOM 894 O O . SER A 1 112 ? 3.165 -4.561 -22.151 1.00 97.44 112 SER A O 1
ATOM 896 N N . LEU A 1 113 ? 2.673 -5.391 -20.120 1.00 97.88 113 LEU A N 1
ATOM 897 C CA . LEU A 1 113 ? 1.446 -4.633 -19.946 1.00 97.88 113 LEU A CA 1
ATOM 898 C C . LEU A 1 113 ? 1.723 -3.126 -19.908 1.00 97.88 113 LEU A C 1
ATOM 900 O O . LEU A 1 113 ? 1.103 -2.402 -20.683 1.00 97.88 113 LEU A O 1
ATOM 904 N N . LEU A 1 114 ? 2.650 -2.653 -19.069 1.00 98.31 114 LEU A N 1
ATOM 905 C CA . LEU A 1 114 ? 2.995 -1.228 -18.964 1.00 98.31 114 LEU A CA 1
ATOM 906 C C . LEU A 1 114 ? 3.380 -0.649 -20.333 1.00 98.31 114 LEU A C 1
ATOM 908 O O . LEU A 1 114 ? 2.802 0.351 -20.763 1.00 98.31 114 LEU A O 1
ATOM 912 N N . LEU A 1 115 ? 4.270 -1.329 -21.060 1.00 97.88 115 LEU A N 1
ATOM 913 C CA . LEU A 1 115 ? 4.699 -0.915 -22.398 1.00 97.88 115 LEU A CA 1
ATOM 914 C C . LEU A 1 115 ? 3.538 -0.921 -23.402 1.00 97.88 115 LEU A C 1
ATOM 916 O O . LEU A 1 115 ? 3.353 0.046 -24.137 1.00 97.88 115 LEU A O 1
ATOM 920 N N . SER A 1 116 ? 2.693 -1.959 -23.392 1.00 97.62 116 SER A N 1
ATOM 921 C CA . SER A 1 116 ? 1.518 -2.035 -24.277 1.00 97.62 116 SER A CA 1
ATOM 922 C C . SER A 1 116 ? 0.496 -0.917 -24.035 1.00 97.62 116 SER A C 1
ATOM 924 O O . SER A 1 116 ? -0.292 -0.595 -24.923 1.00 97.62 116 SER A O 1
ATOM 926 N N . ARG A 1 117 ? 0.498 -0.318 -22.836 1.00 97.12 117 ARG A N 1
ATOM 927 C CA . ARG A 1 117 ? -0.374 0.803 -22.454 1.00 97.12 117 ARG A CA 1
ATOM 928 C C . ARG A 1 117 ? 0.291 2.168 -22.604 1.00 97.12 117 ARG A C 1
ATOM 930 O O . ARG A 1 117 ? -0.293 3.159 -22.171 1.00 97.12 117 ARG A O 1
ATOM 937 N N . GLY A 1 118 ? 1.463 2.221 -23.237 1.00 97.12 118 GLY A N 1
ATOM 938 C CA . GLY A 1 118 ? 2.179 3.463 -23.505 1.00 97.12 118 GLY A CA 1
ATOM 939 C C . GLY A 1 118 ? 2.775 4.094 -22.251 1.00 97.12 118 GLY A C 1
ATOM 940 O O . GLY A 1 118 ? 2.805 5.317 -22.158 1.00 97.12 118 GLY A O 1
ATOM 941 N N . ALA A 1 119 ? 3.196 3.284 -21.274 1.00 98.06 119 ALA A N 1
ATOM 942 C CA . ALA A 1 119 ? 3.960 3.796 -20.145 1.00 98.06 119 ALA A CA 1
ATOM 943 C C . ALA A 1 119 ? 5.282 4.416 -20.630 1.00 98.06 119 ALA A C 1
ATOM 945 O O . ALA A 1 119 ? 5.965 3.854 -21.488 1.00 98.06 119 ALA A O 1
ATOM 946 N N . GLU A 1 120 ? 5.640 5.563 -20.065 1.00 97.62 120 GLU A N 1
ATOM 947 C CA . GLU A 1 120 ? 6.910 6.232 -20.326 1.00 97.62 120 GLU A CA 1
ATOM 948 C C . GLU A 1 120 ? 8.016 5.525 -19.544 1.00 97.62 120 GLU A C 1
ATOM 950 O O . GLU A 1 120 ? 7.969 5.469 -18.317 1.00 97.62 120 GLU A O 1
ATOM 955 N N . VAL A 1 121 ? 9.002 4.961 -20.240 1.00 97.19 121 VAL A N 1
ATOM 956 C CA . VAL A 1 121 ? 10.154 4.322 -19.594 1.00 97.19 121 VAL A CA 1
ATOM 957 C C . VAL A 1 121 ? 11.121 5.407 -19.133 1.00 97.19 121 VAL A C 1
ATOM 959 O O . VAL A 1 121 ? 11.681 6.124 -19.958 1.00 97.19 121 VAL A O 1
ATOM 962 N N . VAL A 1 122 ? 11.317 5.509 -17.819 1.00 95.25 122 VAL A N 1
ATOM 963 C CA . VAL A 1 122 ? 12.211 6.498 -17.195 1.00 95.25 122 VAL A CA 1
ATOM 964 C C . VAL A 1 122 ? 13.589 5.901 -16.954 1.00 95.25 122 VAL A C 1
ATOM 966 O O . VAL A 1 122 ? 14.599 6.555 -17.194 1.00 95.25 122 VAL A O 1
ATOM 969 N N . LEU A 1 123 ? 13.638 4.646 -16.495 1.00 93.19 123 LEU A N 1
ATOM 970 C CA . LEU A 1 123 ? 14.881 3.902 -16.316 1.00 93.19 123 LEU A CA 1
ATOM 971 C C . LEU A 1 123 ? 14.725 2.481 -16.841 1.00 93.19 123 LEU A C 1
ATOM 973 O O . LEU A 1 123 ? 13.771 1.774 -16.513 1.00 93.19 123 LEU A O 1
ATOM 977 N N . GLU A 1 124 ? 15.715 2.056 -17.612 1.00 91.44 124 GLU A N 1
ATOM 978 C CA . GLU A 1 124 ? 15.862 0.690 -18.088 1.00 91.44 124 GLU A CA 1
ATOM 979 C C . GLU A 1 124 ? 17.354 0.362 -18.163 1.00 91.44 124 GLU A C 1
ATOM 981 O O . GLU A 1 124 ? 18.144 1.116 -18.733 1.00 91.44 124 GLU A O 1
ATOM 986 N N . GLY A 1 125 ? 17.750 -0.756 -17.556 1.00 83.06 125 GLY A N 1
ATOM 987 C CA . GLY A 1 125 ? 19.150 -1.160 -17.450 1.00 83.06 125 GLY A CA 1
ATOM 988 C C . GLY A 1 125 ? 19.667 -1.135 -16.012 1.00 83.06 125 GLY A C 1
ATOM 989 O O . GLY A 1 125 ? 18.938 -0.890 -15.058 1.00 83.06 125 GLY A O 1
ATOM 990 N N . HIS A 1 126 ? 20.937 -1.505 -15.824 1.00 79.62 126 HIS A N 1
ATOM 991 C CA . HIS A 1 126 ? 21.576 -1.656 -14.500 1.00 79.62 126 HIS A CA 1
ATOM 992 C C . HIS A 1 126 ? 20.881 -2.644 -13.531 1.00 79.62 126 HIS A C 1
ATOM 994 O O . HIS A 1 126 ? 21.303 -2.810 -12.380 1.00 79.62 126 HIS A O 1
ATOM 1000 N N . GLY A 1 127 ? 19.904 -3.411 -14.024 1.00 86.88 127 GLY A N 1
ATOM 1001 C CA . GLY A 1 127 ? 19.102 -4.355 -13.251 1.00 86.88 127 GLY A CA 1
ATOM 1002 C C . GLY A 1 127 ? 17.860 -3.741 -12.609 1.00 86.88 127 GLY A C 1
ATOM 1003 O O . GLY A 1 127 ? 17.326 -4.361 -11.695 1.00 86.88 127 GLY A O 1
ATOM 1004 N N . ILE A 1 128 ? 17.415 -2.560 -13.048 1.00 92.56 128 ILE A N 1
ATOM 1005 C CA . ILE A 1 128 ? 16.153 -1.946 -12.631 1.00 92.56 128 ILE A CA 1
ATOM 1006 C C . ILE A 1 128 ? 15.329 -1.531 -13.853 1.00 92.56 128 ILE A C 1
ATOM 1008 O O . ILE A 1 128 ? 15.859 -1.093 -14.874 1.00 92.56 128 ILE A O 1
ATOM 1012 N N . PHE A 1 129 ? 14.015 -1.647 -13.710 1.00 96.31 129 PHE A N 1
ATOM 1013 C CA . PHE A 1 129 ? 13.035 -1.061 -14.608 1.00 96.31 129 PHE A CA 1
ATOM 1014 C C . PHE A 1 129 ? 12.188 -0.054 -13.826 1.00 96.31 129 PHE A C 1
ATOM 1016 O O . PHE A 1 129 ? 11.732 -0.375 -12.729 1.00 96.31 129 PHE A O 1
ATOM 1023 N N . LEU A 1 130 ? 11.967 1.139 -14.382 1.00 97.31 130 LEU A N 1
ATOM 1024 C CA . LEU A 1 130 ? 11.012 2.141 -13.900 1.00 97.31 130 LEU A CA 1
ATOM 1025 C C . LEU A 1 130 ? 10.264 2.730 -15.095 1.00 97.31 130 LEU A C 1
ATOM 1027 O O . LEU A 1 130 ? 10.877 3.301 -15.999 1.00 97.31 130 LEU A O 1
ATOM 1031 N N . ALA A 1 131 ? 8.935 2.656 -15.061 1.00 97.94 131 ALA A N 1
ATOM 1032 C CA . ALA A 1 131 ? 8.083 3.311 -16.047 1.00 97.94 131 ALA A CA 1
ATOM 1033 C C . ALA A 1 131 ? 6.893 4.022 -15.399 1.00 97.94 131 ALA A C 1
ATOM 1035 O O . ALA A 1 131 ? 6.363 3.562 -14.385 1.00 97.94 131 ALA A O 1
ATOM 1036 N N . LEU A 1 132 ? 6.452 5.124 -16.005 1.00 98.19 132 LEU A N 1
ATOM 1037 C CA . LEU A 1 132 ? 5.297 5.907 -15.578 1.00 98.19 132 LEU A CA 1
ATOM 1038 C C . LEU A 1 132 ? 4.079 5.559 -16.426 1.00 98.19 132 LEU A C 1
ATOM 1040 O O . LEU A 1 132 ? 4.070 5.739 -17.642 1.00 98.19 132 LEU A O 1
ATOM 1044 N N . LEU A 1 133 ? 3.003 5.128 -15.776 1.00 98.06 133 LEU A N 1
ATOM 1045 C CA . LEU A 1 133 ? 1.701 4.942 -16.403 1.00 98.06 133 LEU A CA 1
ATOM 1046 C C . LEU A 1 133 ? 0.699 5.900 -15.761 1.00 98.06 133 LEU A C 1
ATOM 1048 O O . LEU A 1 133 ? 0.359 5.761 -14.587 1.00 98.06 133 LEU A O 1
ATOM 1052 N N . LYS A 1 134 ? 0.199 6.865 -16.543 1.00 95.31 134 LYS A N 1
ATOM 1053 C CA . LYS A 1 134 ? -0.754 7.894 -16.079 1.00 95.31 134 LYS A CA 1
ATOM 1054 C C . LYS A 1 134 ? -0.269 8.651 -14.824 1.00 95.31 134 LYS A C 1
ATOM 1056 O O . LYS A 1 134 ? -1.063 8.912 -13.924 1.00 95.31 134 LYS A O 1
ATOM 1061 N N . GLY A 1 135 ? 1.026 8.972 -14.762 1.00 94.50 135 GLY A N 1
ATOM 1062 C CA . GLY A 1 135 ? 1.640 9.709 -13.647 1.00 94.50 135 GLY A CA 1
ATOM 1063 C C . GLY A 1 135 ? 1.974 8.872 -12.404 1.00 94.50 135 GLY A C 1
ATOM 1064 O O . GLY A 1 135 ? 2.427 9.427 -11.410 1.00 94.50 135 GLY A O 1
ATOM 1065 N N . VAL A 1 136 ? 1.772 7.551 -12.439 1.00 97.81 136 VAL A N 1
ATOM 1066 C CA . VAL A 1 136 ? 2.180 6.630 -11.365 1.00 97.81 136 VAL A CA 1
ATOM 1067 C C . VAL A 1 136 ? 3.341 5.780 -11.858 1.00 97.81 136 VAL A C 1
ATOM 1069 O O . VAL A 1 136 ? 3.254 5.168 -12.924 1.00 97.81 136 VAL A O 1
ATOM 1072 N N . GLY A 1 137 ? 4.416 5.735 -11.080 1.00 97.88 137 GLY A N 1
ATOM 1073 C CA . GLY A 1 137 ? 5.580 4.914 -11.371 1.00 97.88 137 GLY A CA 1
ATOM 1074 C C . GLY A 1 137 ? 5.384 3.463 -10.962 1.00 97.88 137 GLY A C 1
ATOM 1075 O O . GLY A 1 137 ? 4.799 3.167 -9.924 1.00 97.88 137 GLY A O 1
ATOM 1076 N N . PHE A 1 138 ? 5.921 2.556 -11.763 1.00 98.25 138 PHE A N 1
ATOM 1077 C CA . PHE A 1 138 ? 6.075 1.146 -11.434 1.00 98.25 138 PHE A CA 1
ATOM 1078 C C . PHE A 1 138 ? 7.543 0.790 -11.564 1.00 98.25 138 PHE A C 1
ATOM 1080 O O . PHE A 1 138 ? 8.113 0.967 -12.643 1.00 98.25 138 PHE A O 1
ATOM 1087 N N . ALA A 1 139 ? 8.136 0.292 -10.482 1.00 97.31 139 ALA A N 1
ATOM 1088 C CA . ALA A 1 139 ? 9.540 -0.083 -10.463 1.00 97.31 139 ALA A CA 1
ATOM 1089 C C . ALA A 1 139 ? 9.765 -1.477 -9.895 1.00 97.31 139 ALA A C 1
ATOM 1091 O O . ALA A 1 139 ? 9.120 -1.878 -8.929 1.00 97.31 139 ALA A O 1
ATOM 1092 N N . PHE A 1 140 ? 10.708 -2.207 -10.476 1.00 96.81 140 PHE A N 1
ATOM 1093 C CA . PHE A 1 140 ? 11.139 -3.513 -9.982 1.00 96.81 140 PHE A CA 1
ATOM 1094 C C . PHE A 1 140 ? 12.567 -3.813 -10.431 1.00 96.81 140 PHE A C 1
ATOM 1096 O O . PHE A 1 140 ? 13.059 -3.282 -11.431 1.00 96.81 140 PHE A O 1
ATOM 1103 N N . SER A 1 141 ? 13.236 -4.669 -9.667 1.00 93.00 141 SER A N 1
ATOM 1104 C CA . SER A 1 141 ? 14.538 -5.216 -10.014 1.00 93.00 141 SER A CA 1
ATOM 1105 C C . SER A 1 141 ? 14.351 -6.301 -11.066 1.00 93.00 141 SER A C 1
ATOM 1107 O O . SER A 1 141 ? 13.485 -7.164 -10.952 1.00 93.00 141 SER A O 1
ATOM 1109 N N . GLU A 1 142 ? 15.195 -6.285 -12.090 1.00 85.25 142 GLU A N 1
ATOM 1110 C CA . GLU A 1 142 ? 15.266 -7.368 -13.080 1.00 85.25 142 GLU A CA 1
ATOM 1111 C C . GLU A 1 142 ? 16.200 -8.499 -12.625 1.00 85.25 142 GLU A C 1
ATOM 1113 O O . GLU A 1 142 ? 16.253 -9.568 -13.232 1.00 85.25 142 GLU A O 1
ATOM 1118 N N . LYS A 1 143 ? 16.965 -8.262 -11.555 1.00 82.19 143 LYS A N 1
ATOM 1119 C CA . LYS A 1 143 ? 17.787 -9.272 -10.884 1.00 82.19 143 LYS A CA 1
ATOM 1120 C C . LYS A 1 143 ? 16.982 -9.934 -9.775 1.00 82.19 143 LYS A C 1
ATOM 1122 O O . LYS A 1 143 ? 16.120 -9.294 -9.176 1.00 82.19 143 LYS A O 1
ATOM 1127 N N . GLU A 1 144 ? 17.339 -11.176 -9.453 1.00 76.19 144 GLU A N 1
ATOM 1128 C CA . GLU A 1 144 ? 16.798 -11.890 -8.296 1.00 76.19 144 GLU A CA 1
ATOM 1129 C C . GLU A 1 144 ? 16.950 -11.037 -7.023 1.00 76.19 144 GLU A C 1
ATOM 1131 O O . GLU A 1 144 ? 18.065 -10.737 -6.584 1.00 76.19 144 GLU A O 1
ATOM 1136 N N . ALA A 1 145 ? 15.817 -10.608 -6.466 1.00 75.56 145 ALA A N 1
ATOM 1137 C CA . ALA A 1 145 ? 15.767 -9.712 -5.320 1.00 75.56 145 ALA A CA 1
ATOM 1138 C C . ALA A 1 145 ? 15.861 -10.522 -4.022 1.00 75.56 145 ALA A C 1
ATOM 1140 O O . ALA A 1 145 ? 14.900 -11.161 -3.593 1.00 75.56 145 ALA A O 1
ATOM 1141 N N . ARG A 1 146 ? 17.021 -10.485 -3.361 1.00 82.00 146 ARG A N 1
ATOM 1142 C CA . ARG A 1 146 ? 17.253 -11.208 -2.099 1.00 82.00 146 ARG A CA 1
ATOM 1143 C C . ARG A 1 146 ? 16.444 -10.622 -0.945 1.00 82.00 146 ARG A C 1
ATOM 1145 O O . ARG A 1 146 ? 16.034 -11.362 -0.056 1.00 82.00 146 ARG A O 1
ATOM 1152 N N . ARG A 1 147 ? 16.224 -9.304 -0.948 1.00 86.38 147 ARG A N 1
ATOM 1153 C CA . ARG A 1 147 ? 15.395 -8.578 0.034 1.00 86.38 147 ARG A CA 1
ATOM 1154 C C . ARG A 1 147 ? 14.072 -8.089 -0.568 1.00 86.38 147 ARG A C 1
ATOM 1156 O O . ARG A 1 147 ? 13.445 -7.187 -0.013 1.00 86.38 147 ARG A O 1
ATOM 1163 N N . GLY A 1 148 ? 13.653 -8.653 -1.703 1.00 92.19 148 GLY A N 1
ATOM 1164 C CA . GLY A 1 148 ? 12.434 -8.247 -2.402 1.00 92.19 148 GLY A CA 1
ATOM 1165 C C . GLY A 1 148 ? 12.438 -6.763 -2.790 1.00 92.19 148 GLY A C 1
ATOM 1166 O O . GLY A 1 148 ? 13.442 -6.231 -3.265 1.00 92.19 148 GLY A O 1
ATOM 1167 N N . ALA A 1 149 ? 11.322 -6.074 -2.546 1.00 94.56 149 ALA A N 1
ATOM 1168 C CA . ALA A 1 149 ? 11.106 -4.667 -2.889 1.00 94.56 149 ALA A CA 1
ATOM 1169 C C . ALA A 1 149 ? 12.201 -3.718 -2.376 1.00 94.56 149 ALA A C 1
ATOM 1171 O O . ALA A 1 149 ? 12.476 -2.706 -3.019 1.00 94.56 149 ALA A O 1
ATOM 1172 N N . TYR A 1 150 ? 12.866 -4.037 -1.261 1.00 93.38 150 TYR A N 1
ATOM 1173 C CA . TYR A 1 150 ? 13.925 -3.191 -0.705 1.00 93.38 150 TYR A CA 1
ATOM 1174 C C . TYR A 1 150 ? 15.186 -3.144 -1.575 1.00 93.38 150 TYR A C 1
ATOM 1176 O O . TYR A 1 150 ? 15.857 -2.115 -1.601 1.00 93.38 150 TYR A O 1
ATOM 1184 N N . ASP A 1 151 ? 15.489 -4.201 -2.337 1.00 93.19 151 ASP A N 1
ATOM 1185 C CA . ASP A 1 151 ? 16.596 -4.155 -3.305 1.00 93.19 151 ASP A CA 1
ATOM 1186 C C . ASP A 1 151 ? 16.267 -3.207 -4.469 1.00 93.19 151 ASP A C 1
ATOM 1188 O O . ASP A 1 151 ? 17.138 -2.493 -4.965 1.00 93.19 151 ASP A O 1
ATOM 1192 N N . THR A 1 152 ? 14.992 -3.145 -4.870 1.00 94.50 152 THR A N 1
ATOM 1193 C CA . THR A 1 152 ? 14.530 -2.150 -5.851 1.00 94.50 152 THR A CA 1
ATOM 1194 C C . THR A 1 152 ? 14.563 -0.745 -5.267 1.00 94.50 152 THR A C 1
ATOM 1196 O O . THR A 1 152 ? 14.975 0.176 -5.961 1.00 94.50 152 THR A O 1
ATOM 1199 N N . LEU A 1 153 ? 14.176 -0.568 -4.001 1.00 93.75 153 LEU A N 1
ATOM 1200 C CA . LEU A 1 153 ? 14.224 0.733 -3.337 1.00 93.75 153 LEU A CA 1
ATOM 1201 C C . LEU A 1 153 ? 15.651 1.291 -3.277 1.00 93.75 153 LEU A C 1
ATOM 1203 O O . LEU A 1 153 ? 15.862 2.456 -3.594 1.00 93.75 153 LEU A O 1
ATOM 1207 N N . GLU A 1 154 ? 16.636 0.461 -2.928 1.00 92.44 154 GLU A N 1
ATOM 1208 C CA . GLU A 1 154 ? 18.044 0.875 -2.920 1.00 92.44 154 GLU A CA 1
ATOM 1209 C C . GLU A 1 154 ? 18.536 1.243 -4.329 1.00 92.44 154 GLU A C 1
ATOM 1211 O O . GLU A 1 154 ? 19.270 2.218 -4.511 1.00 92.44 154 GLU A O 1
ATOM 1216 N N . ALA A 1 155 ? 18.106 0.492 -5.348 1.00 91.44 155 ALA A N 1
ATOM 1217 C CA . ALA A 1 155 ? 18.399 0.8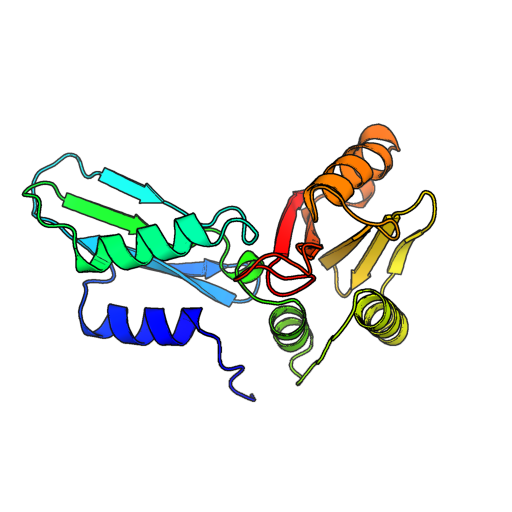30 -6.734 1.00 91.44 155 ALA A CA 1
ATOM 1218 C C . ALA A 1 155 ? 17.726 2.148 -7.159 1.00 91.44 155 ALA A C 1
ATOM 1220 O O . ALA A 1 155 ? 18.390 2.972 -7.779 1.00 91.44 155 ALA A O 1
ATOM 1221 N N . LEU A 1 156 ? 16.471 2.400 -6.775 1.00 92.31 156 LEU A N 1
ATOM 1222 C CA . LEU A 1 156 ? 15.796 3.681 -7.012 1.00 92.31 156 LEU A CA 1
ATOM 1223 C C . LEU A 1 156 ? 16.525 4.837 -6.324 1.00 92.31 156 LEU A C 1
ATOM 1225 O O . LEU A 1 156 ? 16.763 5.857 -6.956 1.00 92.31 156 LEU A O 1
ATOM 1229 N N . GLU A 1 157 ? 16.945 4.690 -5.067 1.00 91.69 157 GLU A N 1
ATOM 1230 C CA . GLU A 1 157 ? 17.706 5.737 -4.372 1.00 91.69 157 GLU A CA 1
ATOM 1231 C C . GLU A 1 157 ? 19.009 6.070 -5.120 1.00 91.69 157 GLU A C 1
ATOM 1233 O O . GLU A 1 157 ? 19.395 7.234 -5.254 1.00 91.69 157 GLU A O 1
ATOM 1238 N N . ARG A 1 158 ? 19.693 5.054 -5.657 1.00 90.62 158 ARG A N 1
ATOM 1239 C CA . ARG A 1 158 ? 20.914 5.256 -6.442 1.00 90.62 158 ARG A CA 1
ATOM 1240 C C . ARG A 1 158 ? 20.640 5.918 -7.793 1.00 90.62 158 ARG A C 1
ATOM 1242 O O . ARG A 1 158 ? 21.304 6.894 -8.117 1.00 90.62 158 ARG A O 1
ATOM 1249 N N . GLU A 1 159 ? 19.709 5.391 -8.577 1.00 89.50 159 GLU A N 1
ATOM 1250 C CA . GLU A 1 159 ? 19.508 5.841 -9.961 1.00 89.50 159 GLU A CA 1
ATOM 1251 C C . GLU A 1 159 ? 18.652 7.113 -10.051 1.00 89.50 159 GLU A C 1
ATOM 1253 O O . GLU A 1 159 ? 18.908 7.966 -10.894 1.00 89.50 159 GLU A O 1
ATOM 1258 N N . VAL A 1 160 ? 17.659 7.284 -9.174 1.00 86.56 160 VAL A N 1
ATOM 1259 C CA . VAL A 1 160 ? 16.755 8.444 -9.199 1.00 86.56 160 VAL A CA 1
ATOM 1260 C C . VAL A 1 160 ? 17.321 9.604 -8.393 1.00 86.56 160 VAL A C 1
ATOM 1262 O O . VAL A 1 160 ? 17.504 10.697 -8.927 1.00 86.56 160 VAL A O 1
ATOM 1265 N N . VAL A 1 161 ? 17.629 9.379 -7.112 1.00 81.75 161 VAL A N 1
ATOM 1266 C CA . VAL A 1 161 ? 18.052 10.469 -6.218 1.00 81.75 161 VAL A CA 1
ATOM 1267 C C . VAL A 1 161 ? 19.489 10.868 -6.522 1.00 81.75 161 VAL A C 1
ATOM 1269 O O . VAL A 1 161 ? 19.766 12.025 -6.828 1.00 81.75 161 VAL A O 1
ATOM 1272 N N . LYS A 1 162 ? 20.418 9.907 -6.497 1.00 83.06 162 LYS A N 1
ATOM 1273 C CA . LYS A 1 162 ? 21.843 10.198 -6.737 1.00 83.06 162 LYS A CA 1
ATOM 1274 C C . LYS A 1 162 ? 22.161 10.398 -8.223 1.00 83.06 162 LYS A C 1
ATOM 1276 O O . LYS A 1 162 ? 23.148 11.059 -8.531 1.00 83.06 162 LYS A O 1
ATOM 1281 N N . GLY A 1 163 ? 21.328 9.871 -9.123 1.00 83.00 163 GLY A N 1
ATOM 1282 C CA . GLY A 1 163 ? 21.443 10.063 -10.572 1.00 83.00 163 GLY A CA 1
ATOM 1283 C C . GLY A 1 163 ? 20.837 11.368 -11.104 1.00 83.00 163 GLY A C 1
ATOM 1284 O O . GLY A 1 163 ? 21.005 11.661 -12.284 1.00 83.00 163 GLY A O 1
ATOM 1285 N N . GLY A 1 164 ? 20.178 12.173 -10.257 1.00 86.62 164 GLY A N 1
ATOM 1286 C CA . GLY A 1 164 ? 19.678 13.504 -10.625 1.00 86.62 164 GLY A CA 1
ATOM 1287 C C . GLY A 1 164 ? 18.320 13.522 -11.337 1.00 86.62 164 GLY A C 1
ATOM 1288 O O . GLY A 1 164 ? 17.997 14.507 -11.993 1.00 86.62 164 GLY A O 1
ATOM 1289 N N . LEU A 1 165 ? 17.524 12.456 -11.214 1.00 88.38 165 LEU A N 1
ATOM 1290 C CA . LEU A 1 165 ? 16.163 12.369 -11.765 1.00 88.38 165 LEU A CA 1
ATOM 1291 C C . LEU A 1 165 ? 15.073 12.716 -10.739 1.00 88.38 165 LEU A C 1
ATOM 1293 O O . LEU A 1 165 ? 13.894 12.716 -11.087 1.00 88.38 165 LEU A O 1
ATOM 1297 N N . ALA A 1 166 ? 15.444 13.005 -9.489 1.00 88.62 166 ALA A N 1
ATOM 1298 C CA . ALA A 1 166 ? 14.493 13.329 -8.427 1.00 88.62 166 ALA A CA 1
ATOM 1299 C C . ALA A 1 166 ? 13.569 14.496 -8.812 1.00 88.62 166 ALA A C 1
ATOM 1301 O O . ALA A 1 166 ? 12.356 14.337 -8.760 1.00 88.62 166 ALA A O 1
ATOM 1302 N N . ASP A 1 167 ? 14.127 15.603 -9.308 1.00 89.06 167 ASP A N 1
ATOM 1303 C CA . ASP A 1 167 ? 13.352 16.795 -9.682 1.00 89.06 167 ASP A CA 1
ATOM 1304 C C . ASP A 1 167 ? 12.336 16.505 -10.803 1.00 89.06 167 ASP A C 1
ATOM 1306 O O . ASP A 1 167 ? 11.233 17.038 -10.812 1.00 89.06 167 ASP A O 1
ATOM 1310 N N . SER A 1 168 ? 12.675 15.620 -11.751 1.00 88.12 168 SER A N 1
ATOM 1311 C CA . SER A 1 168 ? 11.757 15.224 -12.835 1.00 88.12 168 SER A CA 1
ATOM 1312 C C . SER A 1 168 ? 10.629 14.296 -12.382 1.00 88.12 168 SER A C 1
ATOM 1314 O O . SER A 1 168 ? 9.640 14.128 -13.094 1.00 88.12 168 SER A O 1
ATOM 1316 N N . LEU A 1 169 ? 10.803 13.672 -11.220 1.00 91.94 169 LEU A N 1
ATOM 1317 C CA . LEU A 1 169 ? 9.871 12.729 -10.622 1.00 91.94 169 LEU A CA 1
ATOM 1318 C C . LEU A 1 169 ? 9.240 13.302 -9.349 1.00 91.94 169 LEU A C 1
ATOM 1320 O O . LEU A 1 169 ? 8.639 12.545 -8.593 1.00 91.94 169 LEU A O 1
ATOM 1324 N N . GLU A 1 170 ? 9.346 14.611 -9.115 1.00 89.56 170 GLU A N 1
ATOM 1325 C CA . GLU A 1 170 ? 8.751 15.265 -7.953 1.00 89.56 170 GLU A CA 1
ATOM 1326 C C . GLU A 1 170 ? 7.254 14.923 -7.859 1.00 89.56 170 GLU A C 1
ATOM 1328 O O . GLU A 1 170 ? 6.524 14.939 -8.853 1.00 89.56 170 GLU A O 1
ATOM 1333 N N . GLU A 1 171 ? 6.804 14.545 -6.660 1.00 89.69 171 GLU A N 1
ATOM 1334 C CA . GLU A 1 171 ? 5.431 14.098 -6.379 1.00 89.69 171 GLU A CA 1
ATOM 1335 C C . GLU A 1 171 ? 4.998 12.800 -7.088 1.00 89.69 171 GLU A C 1
ATOM 1337 O O . GLU A 1 171 ? 3.857 12.346 -6.914 1.00 89.69 171 GLU A O 1
ATOM 1342 N N . VAL A 1 172 ? 5.882 12.139 -7.841 1.00 95.31 172 VAL A N 1
ATOM 1343 C CA . VAL A 1 172 ? 5.572 10.844 -8.445 1.00 95.31 172 VAL A CA 1
ATOM 1344 C C . VAL A 1 172 ? 5.508 9.788 -7.355 1.00 95.31 172 VAL A C 1
ATOM 1346 O O . VAL A 1 172 ? 6.452 9.529 -6.605 1.00 95.31 172 VAL A O 1
ATOM 1349 N N . ARG A 1 173 ? 4.368 9.104 -7.319 1.00 96.88 173 ARG A N 1
ATOM 1350 C CA . ARG A 1 173 ? 4.197 7.894 -6.527 1.00 96.88 173 ARG A CA 1
ATOM 1351 C C . ARG A 1 17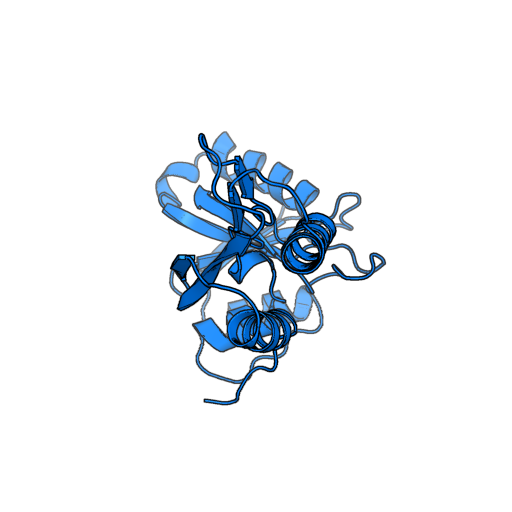3 ? 4.724 6.700 -7.301 1.00 96.88 173 ARG A C 1
ATOM 1353 O O . ARG A 1 173 ? 4.177 6.371 -8.352 1.00 96.88 173 ARG A O 1
ATOM 1360 N N . ILE A 1 174 ? 5.727 6.024 -6.760 1.00 97.75 174 ILE A N 1
ATOM 1361 C CA . ILE A 1 174 ? 6.288 4.801 -7.328 1.00 97.75 174 ILE A CA 1
ATOM 1362 C C . ILE A 1 174 ? 5.790 3.598 -6.527 1.00 97.75 174 ILE A C 1
ATOM 1364 O O . ILE A 1 174 ? 5.881 3.551 -5.299 1.00 97.75 174 ILE A O 1
ATOM 1368 N N . LEU A 1 175 ? 5.256 2.617 -7.245 1.00 98.25 175 LEU A N 1
ATOM 1369 C CA . LEU A 1 175 ? 4.790 1.339 -6.736 1.00 98.25 175 LEU A CA 1
ATOM 1370 C C . LEU A 1 175 ? 5.821 0.264 -7.062 1.00 98.25 175 LEU A C 1
ATOM 1372 O O . LEU A 1 175 ? 6.189 0.063 -8.221 1.00 98.25 175 LEU A O 1
ATOM 1376 N N . VAL A 1 176 ? 6.264 -0.443 -6.031 1.00 97.81 176 VAL A N 1
ATOM 1377 C CA . VAL A 1 176 ? 7.271 -1.494 -6.134 1.00 97.81 176 VAL A CA 1
ATOM 1378 C C . VAL A 1 176 ? 6.643 -2.823 -5.718 1.00 97.81 176 VAL A C 1
ATOM 1380 O O . VAL A 1 176 ? 6.292 -2.973 -4.546 1.00 97.81 176 VAL A O 1
ATOM 1383 N N . PRO A 1 177 ? 6.484 -3.803 -6.628 1.00 97.25 177 PRO A N 1
ATOM 1384 C CA . PRO A 1 177 ? 6.058 -5.149 -6.265 1.00 97.25 177 PRO A CA 1
ATOM 1385 C C . PRO A 1 177 ? 6.982 -5.760 -5.218 1.00 97.25 177 PRO A C 1
ATOM 1387 O O . PRO A 1 177 ? 8.197 -5.540 -5.234 1.00 97.25 177 PRO A O 1
ATOM 1390 N N . ALA A 1 178 ? 6.400 -6.545 -4.315 1.00 95.75 178 ALA A N 1
ATOM 1391 C CA . ALA A 1 178 ? 7.119 -7.106 -3.184 1.00 95.75 178 ALA A CA 1
ATOM 1392 C C . ALA A 1 178 ? 8.334 -7.958 -3.576 1.00 95.75 178 ALA A C 1
ATOM 1394 O O . ALA A 1 178 ? 9.315 -7.954 -2.842 1.00 95.75 178 ALA A O 1
ATOM 1395 N N . GLN A 1 179 ? 8.297 -8.646 -4.722 1.00 95.25 179 GLN A N 1
ATOM 1396 C CA . GLN A 1 179 ? 9.396 -9.457 -5.265 1.00 95.25 179 GLN A CA 1
ATOM 1397 C C . GLN A 1 179 ? 9.877 -10.557 -4.301 1.00 95.25 179 GLN A C 1
ATOM 1399 O O . GLN A 1 179 ? 11.065 -10.850 -4.213 1.00 95.25 179 GLN A O 1
ATOM 1404 N N . MET A 1 180 ? 8.947 -11.180 -3.566 1.00 93.06 180 MET A N 1
ATOM 1405 C CA . MET A 1 180 ? 9.228 -12.263 -2.616 1.00 93.06 180 MET A CA 1
ATOM 1406 C C . MET A 1 180 ? 8.411 -13.527 -2.955 1.00 93.06 180 MET A C 1
ATOM 1408 O O . MET A 1 180 ? 7.507 -13.890 -2.200 1.00 93.06 180 MET A O 1
ATOM 1412 N N . PRO A 1 181 ? 8.682 -14.225 -4.078 1.00 90.62 181 PRO A N 1
ATOM 1413 C CA . PRO A 1 181 ? 7.841 -15.330 -4.567 1.00 90.62 181 PRO A CA 1
ATOM 1414 C C . PRO A 1 181 ? 7.644 -16.479 -3.563 1.00 90.62 181 PRO A C 1
ATOM 1416 O O . PRO A 1 181 ? 6.613 -17.144 -3.599 1.00 90.62 181 PRO A O 1
ATOM 1419 N N . GLY A 1 182 ? 8.599 -16.700 -2.654 1.00 88.44 182 GLY A N 1
ATOM 1420 C CA . GLY A 1 182 ? 8.531 -17.746 -1.627 1.00 88.44 182 GLY A CA 1
ATOM 1421 C C . GLY A 1 182 ? 7.912 -17.327 -0.287 1.00 88.44 182 GLY A C 1
ATOM 1422 O O . GLY A 1 182 ? 7.909 -18.138 0.636 1.00 88.44 182 GLY A O 1
ATOM 1423 N N . VAL A 1 183 ? 7.436 -16.085 -0.138 1.00 90.31 183 VAL A N 1
ATOM 1424 C CA . VAL A 1 183 ? 6.925 -15.565 1.144 1.00 90.31 183 VAL A CA 1
ATOM 1425 C C . VAL A 1 183 ? 5.403 -15.511 1.145 1.00 90.31 183 VAL A C 1
ATOM 1427 O O . VAL A 1 183 ? 4.781 -14.786 0.365 1.00 90.31 183 VAL A O 1
ATOM 1430 N N . GLU A 1 184 ? 4.803 -16.270 2.059 1.00 87.31 184 GLU A N 1
ATOM 1431 C CA . GLU A 1 184 ? 3.356 -16.326 2.258 1.00 87.31 184 GLU A CA 1
ATOM 1432 C C . GLU A 1 184 ? 2.764 -14.946 2.594 1.00 87.31 184 GLU A C 1
ATOM 1434 O O . GLU A 1 184 ? 3.363 -14.140 3.305 1.00 87.31 184 GLU A O 1
ATOM 1439 N N . GLY A 1 185 ? 1.578 -14.654 2.050 1.00 84.62 185 GLY A N 1
ATOM 1440 C CA . GLY A 1 185 ? 0.864 -13.391 2.279 1.00 84.62 185 GLY A CA 1
ATOM 1441 C C . GLY A 1 185 ? 1.462 -12.161 1.579 1.00 84.62 185 GLY A C 1
ATOM 1442 O O . GLY A 1 185 ? 0.858 -11.088 1.635 1.00 84.62 185 GLY A O 1
ATOM 1443 N N . VAL A 1 186 ? 2.611 -12.309 0.908 1.00 91.06 186 VAL A N 1
ATOM 1444 C CA . VAL A 1 186 ? 3.326 -11.236 0.201 1.00 91.06 186 VAL A CA 1
ATOM 1445 C C . VAL A 1 186 ? 3.532 -11.583 -1.276 1.00 91.06 186 VAL A C 1
ATOM 1447 O O . VAL A 1 186 ? 3.042 -10.863 -2.146 1.00 91.06 186 VAL A O 1
ATOM 1450 N N . GLY A 1 187 ? 4.202 -12.703 -1.569 1.00 92.06 187 GLY A N 1
ATOM 1451 C CA . GLY A 1 187 ? 4.480 -13.178 -2.928 1.00 92.06 187 GLY A CA 1
ATOM 1452 C C . GLY A 1 187 ? 5.355 -12.238 -3.772 1.00 92.06 187 GLY A C 1
ATOM 1453 O O . GLY A 1 187 ? 5.923 -11.259 -3.293 1.00 92.06 187 GLY A O 1
ATOM 1454 N N . GLU A 1 188 ? 5.468 -12.525 -5.072 1.00 92.81 188 GLU A N 1
ATOM 1455 C CA . GLU A 1 188 ? 6.203 -11.658 -6.011 1.00 92.81 188 GLU A CA 1
ATOM 1456 C C . GLU A 1 188 ? 5.467 -10.330 -6.260 1.00 92.81 188 GLU A C 1
ATOM 1458 O O . GLU A 1 188 ? 6.078 -9.268 -6.338 1.00 92.81 188 GLU A O 1
ATOM 1463 N N . MET A 1 189 ? 4.137 -10.384 -6.338 1.00 93.69 189 MET A N 1
ATOM 1464 C CA . MET A 1 189 ? 3.285 -9.248 -6.710 1.00 93.69 189 MET A CA 1
ATOM 1465 C C . MET A 1 189 ? 2.030 -9.124 -5.844 1.00 93.69 189 MET A C 1
ATOM 1467 O O . MET A 1 189 ? 1.123 -8.364 -6.178 1.00 93.69 189 MET A O 1
ATOM 1471 N N . GLY A 1 190 ? 1.944 -9.892 -4.755 1.00 93.69 190 GLY A N 1
ATOM 1472 C CA . GLY A 1 190 ? 0.765 -9.905 -3.891 1.00 93.69 190 GLY A CA 1
ATOM 1473 C C . GLY A 1 190 ? 0.638 -8.645 -3.038 1.00 93.69 190 GLY A C 1
ATOM 1474 O O . GLY A 1 190 ? -0.453 -8.350 -2.556 1.00 93.69 190 GLY A O 1
ATOM 1475 N N . ARG A 1 191 ? 1.728 -7.890 -2.870 1.00 95.88 191 ARG A N 1
ATOM 1476 C CA . ARG A 1 191 ? 1.780 -6.614 -2.150 1.00 95.88 191 ARG A CA 1
ATOM 1477 C C . ARG A 1 191 ? 2.709 -5.634 -2.860 1.00 95.88 191 ARG A C 1
ATOM 1479 O O . ARG A 1 191 ? 3.545 -6.028 -3.679 1.00 95.88 191 ARG A O 1
ATOM 1486 N N . LEU A 1 192 ? 2.572 -4.367 -2.504 1.00 97.50 192 LEU A N 1
ATOM 1487 C CA . LEU A 1 192 ? 3.334 -3.253 -3.042 1.00 97.50 192 LEU A CA 1
ATOM 1488 C C . LEU A 1 192 ? 3.980 -2.460 -1.900 1.00 97.50 192 LEU A C 1
ATOM 1490 O O . LEU A 1 192 ? 3.375 -2.205 -0.855 1.00 97.50 192 LEU A O 1
ATOM 1494 N N . LEU A 1 193 ? 5.216 -2.037 -2.120 1.00 96.94 193 LEU A N 1
ATOM 1495 C CA . LEU A 1 193 ? 5.823 -0.925 -1.408 1.00 96.94 193 LEU A CA 1
ATOM 1496 C C . LEU A 1 193 ? 5.497 0.352 -2.190 1.00 96.94 193 LEU A C 1
ATOM 1498 O O . LEU A 1 193 ? 5.752 0.429 -3.391 1.00 96.94 193 LEU A O 1
ATOM 1502 N N . THR A 1 194 ? 4.946 1.348 -1.506 1.00 96.75 194 THR A N 1
ATOM 1503 C CA . THR A 1 194 ? 4.634 2.651 -2.095 1.00 96.75 194 THR A CA 1
ATOM 1504 C C . THR A 1 194 ? 5.649 3.672 -1.615 1.00 96.75 194 THR A C 1
ATOM 1506 O O . THR A 1 194 ? 5.794 3.881 -0.410 1.00 96.75 194 THR A O 1
ATOM 1509 N N . VAL A 1 195 ? 6.312 4.345 -2.547 1.00 94.75 195 VAL A N 1
ATOM 1510 C CA . VAL A 1 195 ? 7.231 5.445 -2.245 1.00 94.75 195 VAL A CA 1
ATOM 1511 C C . VAL A 1 195 ? 6.837 6.695 -3.014 1.00 94.75 195 VAL A C 1
ATOM 1513 O O . VAL A 1 195 ? 6.219 6.620 -4.074 1.00 94.75 195 VAL A O 1
ATOM 1516 N N . MET A 1 196 ? 7.153 7.844 -2.437 1.00 92.38 196 MET A N 1
ATOM 1517 C CA . MET A 1 196 ? 7.081 9.139 -3.103 1.00 92.38 196 MET A CA 1
ATOM 1518 C C . MET A 1 196 ? 8.519 9.588 -3.334 1.00 92.38 196 MET A C 1
ATOM 1520 O O . MET A 1 196 ? 9.352 9.360 -2.451 1.00 92.38 196 MET A O 1
ATOM 1524 N N . VAL A 1 197 ? 8.792 10.162 -4.501 1.00 86.00 197 VAL A N 1
ATOM 1525 C CA . VAL A 1 197 ? 10.070 10.824 -4.791 1.00 86.00 197 VAL A CA 1
ATOM 1526 C C . VAL A 1 197 ? 10.035 12.250 -4.260 1.00 86.00 197 VAL A C 1
ATOM 1528 O O . VAL A 1 197 ? 8.978 12.906 -4.421 1.00 86.00 197 VAL A O 1
#

Foldseek 3Di:
DPPPDDPVVVLVVVLVVPFAWPDWDADPLRHIFTKTKDEADDDDAEEQADALALLPQVQLVVLSVCRVPDYHNHIYIGGSHPCVLQVAFPQVNVCSVVVHRGDDDDPVSVVVVCVVQPWAWPDDDPQKTWTHDPLEIEIEGNDQDPQFQVVRVVVCCCCCVVVPVCVVQAQHKYWYQRNCCPDPSRHRGRGTGIDGD

Secondary structure (DSSP, 8-state):
------HHHHHHHHHTTTSEEEEEEE-TTS-EEEEEEEE-SEEEEEEEE--SSTT-HHHHHHHHHHHHH---SEEEEEE--S-TTTTS-HHHHHHHHHTS-----SHHHHHHHHHHTTPEEEEEETTEEEEEETTEEEEEESS--TTTHHHHHHHHIIIIITTT-TGGGTTPEEEEE--BTTSTTTBTTSSEEEEE-

pLDDT: mean 93.08, std 7.94, range [41.31, 98.5]

Sequence (197 aa):
MPVLDSEYFKTLKVLEKRYRVEKREKDWLGLPIVTFRTGGREEPPVLIAAGAVGTEPAGVYAALELVMQVDVERKVYVLPARDPTGFHDVSYVLSRMLREDVRVSSLQDLRSLLLSRGAEVVLEGHGIFLALLKGVGFAFSEKEARRGAYDTLEALEREVVKGGLADSLEEVRILVPAQMPGVEGVGEMGRLLTVMV

Radius of gyration: 18.17 Å; chains: 1; bounding box: 43×34×54 Å